Protein AF-A0A1B6EKY5-F1 (afdb_monomer_lite)

Sequence (282 aa):
AAIDAGYNLKIKYIEAADLEKQTNETNAVQYHEAWQQLCKSDGVIVPGGFGKRGMEGKLEACAWCRKMKKPLLGICLGLQAAVIEFSRNVLHLDQANSTEIDPVTPHPVVIDMPEHNQGDMGGTMRLGKRKTIFCNKDNFNSKLRQLYSNQDSIEERHRHRYEVNKEYTERLEEAGLKFIGVDESGERMEILELEDHPYYVATQYHPEYLSRPLKPSPPFLGLILASVGRLQTYLSRGCRYSPRESDYDSDYIDSDMESNTSQRLTSKLELFIDKKEAESTS

InterPro domains:
  IPR004468 CTP synthase [PTHR11550] (2-236)
  IPR017926 Glutamine amidotransferase [PF00117] (18-224)
  IPR029062 Class I glutamine amidotransferase-like [G3DSA:3.40.50.880] (1-242)
  IPR029062 Class I glutamine amidotransferase-like [SSF52317] (30-228)
  IPR033828 CTP synthase GATase domain [cd01746] (1-224)

Foldseek 3Di:
DQVLQLEDEDEDAQALLLCDPVCCVVPVPSVVVRVVQLVPALAEEEEDDAEDHSLVSLLVSLVCCVVVLRAYEYEAVNVQSNQQSCCCPPVVQPQAHDCRHPVPGPHHQKYFDFDDDPPDDDGHWQFFKFKKAFDDDPPDDDLLCLLVLVDRIDIFTAGGGIFGQPVCQVVCVVSFFDQGIAGPVNRGRAWTAGPPRLHDIYGNGDQVVPADPVRGRSNVVSSSCSSVVNSVVCSVVSNDDDPVSPPPDDDDDDPPPPPVSVVSHPDYHYYYYHDPCVVVVD

pLDDT: mean 87.05, std 19.08, range [28.38, 98.81]

Structure (mmCIF, N/CA/C/O backbone):
data_AF-A0A1B6EKY5-F1
#
_entry.id   AF-A0A1B6EKY5-F1
#
loop_
_atom_site.group_PDB
_atom_site.id
_atom_site.type_symbol
_atom_site.label_atom_id
_atom_site.label_alt_id
_atom_site.label_comp_id
_atom_site.label_asym_id
_atom_site.label_entity_id
_atom_site.label_seq_id
_atom_site.pdbx_PDB_ins_code
_atom_site.Cartn_x
_atom_site.Cartn_y
_atom_site.Cartn_z
_atom_site.occupancy
_atom_site.B_iso_or_equiv
_atom_site.auth_seq_id
_atom_site.auth_comp_id
_atom_site.auth_asym_id
_atom_site.auth_atom_id
_atom_site.pdbx_PDB_model_num
ATOM 1 N N . ALA A 1 1 ? -2.145 -2.008 18.820 1.00 87.62 1 ALA A N 1
ATOM 2 C CA . ALA A 1 1 ? -3.317 -1.913 17.927 1.00 87.62 1 ALA A CA 1
ATOM 3 C C . ALA A 1 1 ? -4.351 -2.967 18.298 1.00 87.62 1 ALA A C 1
ATOM 5 O O . ALA A 1 1 ? -5.421 -2.595 18.736 1.00 87.62 1 ALA A O 1
ATOM 6 N N . ALA A 1 2 ? -4.032 -4.265 18.219 1.00 90.38 2 ALA A N 1
ATOM 7 C CA . ALA A 1 2 ? -4.979 -5.321 18.602 1.00 90.38 2 ALA A CA 1
ATOM 8 C C . ALA A 1 2 ? -5.436 -5.255 20.071 1.00 90.38 2 ALA A C 1
ATOM 10 O O . ALA A 1 2 ? -6.633 -5.295 20.324 1.00 90.38 2 ALA A O 1
ATOM 11 N N . ILE A 1 3 ? -4.494 -5.070 21.008 1.00 89.25 3 ILE A N 1
ATOM 12 C CA . ILE A 1 3 ? -4.797 -4.886 22.442 1.00 89.25 3 ILE A CA 1
ATOM 13 C C . ILE A 1 3 ? -5.727 -3.687 22.646 1.00 89.25 3 ILE A C 1
ATOM 15 O O . ILE A 1 3 ? -6.769 -3.823 23.269 1.00 89.25 3 ILE A O 1
ATOM 19 N N . ASP A 1 4 ? -5.372 -2.545 22.055 1.00 87.88 4 ASP A N 1
ATOM 20 C CA . ASP A 1 4 ? -6.166 -1.311 22.102 1.00 87.88 4 ASP A CA 1
ATOM 21 C C . ASP A 1 4 ? -7.592 -1.511 21.553 1.00 87.88 4 ASP A C 1
ATOM 23 O O . ASP A 1 4 ? -8.556 -1.040 22.140 1.00 87.88 4 ASP A O 1
ATOM 27 N N . ALA A 1 5 ? -7.745 -2.301 20.487 1.00 88.75 5 ALA A N 1
ATOM 28 C CA . ALA A 1 5 ? -9.048 -2.646 19.920 1.00 88.75 5 ALA A CA 1
ATOM 29 C C . ALA A 1 5 ? -9.816 -3.733 20.707 1.00 88.75 5 ALA A C 1
ATOM 31 O O . ALA A 1 5 ? -10.981 -3.999 20.385 1.00 88.75 5 ALA A O 1
ATOM 32 N N . GLY A 1 6 ? -9.191 -4.361 21.710 1.00 89.19 6 GLY A N 1
ATOM 33 C CA . GLY A 1 6 ? -9.776 -5.418 22.538 1.00 89.19 6 GLY A CA 1
ATOM 34 C C . GLY A 1 6 ? -9.780 -6.815 21.903 1.00 89.19 6 GLY A C 1
ATOM 35 O O . GLY A 1 6 ? -10.672 -7.605 22.204 1.00 89.19 6 GLY A O 1
ATOM 36 N N . TYR A 1 7 ? -8.821 -7.130 21.023 1.00 89.69 7 TYR A N 1
ATOM 37 C CA . TYR A 1 7 ? -8.745 -8.422 20.321 1.00 89.69 7 TYR A CA 1
ATOM 38 C C . TYR A 1 7 ? -7.423 -9.154 20.544 1.00 89.69 7 TYR A C 1
ATOM 40 O O . TYR A 1 7 ? -6.351 -8.547 20.623 1.00 89.69 7 TYR A O 1
ATOM 48 N N . ASN A 1 8 ? -7.494 -10.488 20.544 1.00 90.38 8 ASN A N 1
ATOM 49 C CA . ASN A 1 8 ? -6.315 -11.341 20.470 1.00 90.38 8 ASN A CA 1
ATOM 50 C C . ASN A 1 8 ? -5.911 -11.544 19.003 1.00 90.38 8 ASN A C 1
ATOM 52 O O . ASN A 1 8 ? -6.671 -12.096 18.199 1.00 90.38 8 ASN A O 1
ATOM 56 N N . LEU A 1 9 ? -4.711 -11.081 18.661 1.00 92.00 9 LEU A N 1
ATOM 57 C CA . LEU A 1 9 ? -4.188 -11.141 17.306 1.00 92.00 9 LEU A CA 1
ATOM 58 C C . LEU A 1 9 ? -3.501 -12.479 17.042 1.00 92.00 9 LEU A C 1
ATOM 60 O O . LEU A 1 9 ? -2.531 -12.839 17.707 1.00 92.00 9 LEU A O 1
ATOM 64 N N . LYS A 1 10 ? -3.942 -13.173 15.997 1.00 94.00 10 LYS A N 1
ATOM 65 C CA . LYS A 1 10 ? -3.279 -14.356 15.465 1.00 94.00 10 LYS A CA 1
ATOM 66 C C . LYS A 1 10 ? -2.619 -14.001 14.140 1.00 94.00 10 LYS A C 1
ATOM 68 O O . LYS A 1 10 ? -3.289 -13.729 13.151 1.00 94.00 10 LYS A O 1
ATOM 73 N N . ILE A 1 11 ? -1.293 -14.010 14.123 1.00 93.50 11 ILE A N 1
ATOM 74 C CA . ILE A 1 11 ? -0.525 -13.697 12.917 1.00 93.50 11 ILE A CA 1
ATOM 75 C C . ILE A 1 11 ? -0.295 -14.979 12.117 1.00 93.50 11 ILE A C 1
ATOM 77 O O . ILE A 1 11 ? 0.088 -16.016 12.668 1.00 93.50 11 ILE A O 1
ATOM 81 N N . LYS A 1 12 ? -0.539 -14.901 10.810 1.00 93.56 12 LYS A N 1
ATOM 82 C CA . LYS A 1 12 ? -0.195 -15.923 9.825 1.00 93.56 12 LYS A CA 1
ATOM 83 C C . LYS A 1 12 ? 0.851 -15.373 8.871 1.00 93.56 12 LYS A C 1
ATOM 85 O O . LYS A 1 12 ? 0.682 -14.290 8.322 1.00 93.56 12 LYS A O 1
ATOM 90 N N . TYR A 1 13 ? 1.915 -16.141 8.678 1.00 93.88 13 TYR A N 1
ATOM 91 C CA . TYR A 1 13 ? 2.971 -15.802 7.740 1.00 93.88 13 TYR A CA 1
ATOM 92 C C . TYR A 1 13 ? 2.831 -16.654 6.485 1.00 93.88 13 TYR A C 1
ATOM 94 O O . TYR A 1 13 ? 2.792 -17.879 6.583 1.00 93.88 13 TYR A O 1
ATOM 102 N N . ILE A 1 14 ? 2.766 -16.003 5.327 1.00 93.19 14 ILE A N 1
ATOM 103 C CA . ILE A 1 14 ? 2.732 -16.645 4.005 1.00 93.19 14 ILE A CA 1
ATOM 104 C C . ILE A 1 14 ? 3.911 -16.080 3.226 1.00 93.19 14 ILE A C 1
ATOM 106 O O . ILE A 1 14 ? 4.145 -14.874 3.259 1.00 93.19 14 ILE A O 1
ATOM 110 N N . GLU A 1 15 ? 4.684 -16.935 2.572 1.00 94.19 15 GLU A N 1
ATOM 111 C CA . GLU A 1 15 ? 5.758 -16.469 1.700 1.00 94.19 15 GLU A CA 1
ATOM 112 C C . GLU A 1 15 ? 5.132 -15.994 0.392 1.00 94.19 15 GLU A C 1
ATOM 114 O O . GLU A 1 15 ? 4.395 -16.742 -0.242 1.00 94.19 15 GLU A O 1
ATOM 119 N N . ALA A 1 16 ? 5.404 -14.757 -0.032 1.00 94.75 16 ALA A N 1
ATOM 120 C CA . ALA A 1 16 ? 4.774 -14.225 -1.243 1.00 94.75 16 ALA A CA 1
ATOM 121 C C . ALA A 1 16 ? 5.026 -15.093 -2.493 1.00 94.75 16 ALA A C 1
ATOM 123 O O . ALA A 1 16 ? 4.137 -15.235 -3.325 1.00 94.75 16 ALA A O 1
ATOM 124 N N . ALA A 1 17 ? 6.192 -15.741 -2.593 1.00 94.88 17 ALA A N 1
ATOM 125 C CA . ALA A 1 17 ? 6.489 -16.685 -3.673 1.00 94.88 17 ALA A CA 1
ATOM 126 C C . ALA A 1 17 ? 5.501 -17.869 -3.724 1.00 94.88 17 ALA A C 1
ATOM 128 O O . ALA A 1 17 ? 5.209 -18.382 -4.802 1.00 94.88 17 ALA A O 1
ATOM 129 N N . ASP A 1 18 ? 4.915 -18.264 -2.592 1.00 96.81 18 ASP A N 1
ATOM 130 C CA . ASP A 1 18 ? 3.934 -19.350 -2.541 1.00 96.81 18 ASP A CA 1
ATOM 131 C C . ASP A 1 18 ? 2.591 -18.952 -3.168 1.00 96.81 18 ASP A C 1
ATOM 133 O O . ASP A 1 18 ? 1.787 -19.813 -3.503 1.00 96.81 18 ASP A O 1
ATOM 137 N N . LEU A 1 19 ? 2.350 -17.656 -3.385 1.00 97.19 19 LEU A N 1
ATOM 138 C CA . LEU A 1 19 ? 1.163 -17.149 -4.076 1.00 97.19 19 LEU A CA 1
ATOM 139 C C . LEU A 1 19 ? 1.350 -17.069 -5.600 1.00 97.19 19 LEU A C 1
ATOM 141 O O . LEU A 1 19 ? 0.389 -16.787 -6.318 1.00 97.19 19 LEU A O 1
ATOM 145 N N . GLU A 1 20 ? 2.558 -17.319 -6.112 1.00 96.94 20 GLU A N 1
ATOM 146 C CA . GLU A 1 20 ? 2.886 -17.199 -7.534 1.00 96.94 20 GLU A CA 1
ATOM 147 C C . GLU A 1 20 ? 2.430 -18.419 -8.347 1.00 96.94 20 GLU A C 1
ATOM 149 O O . GLU A 1 20 ? 2.442 -19.560 -7.880 1.00 96.94 20 GLU A O 1
ATOM 154 N N . LYS A 1 21 ? 2.085 -18.196 -9.623 1.00 95.44 21 LYS A N 1
ATOM 155 C CA . LYS A 1 21 ? 1.665 -19.265 -10.551 1.00 95.44 21 LYS A CA 1
ATOM 156 C C . LYS A 1 21 ? 2.726 -20.360 -10.708 1.00 95.44 21 LYS A C 1
ATOM 158 O O . LYS A 1 21 ? 2.376 -21.531 -10.795 1.00 95.44 21 LYS A O 1
ATOM 163 N N . GLN A 1 22 ? 4.008 -19.993 -10.667 1.00 95.94 22 GLN A N 1
ATOM 164 C CA . GLN A 1 22 ? 5.119 -20.946 -10.722 1.00 95.94 22 GLN A CA 1
ATOM 165 C C . GLN A 1 22 ? 5.076 -21.957 -9.562 1.00 95.94 22 GLN A C 1
ATOM 167 O O . GLN A 1 22 ? 5.385 -23.136 -9.751 1.00 95.94 22 GLN A O 1
ATOM 172 N N . THR A 1 23 ? 4.663 -21.533 -8.365 1.00 96.75 23 THR A N 1
ATOM 173 C CA . THR A 1 23 ? 4.518 -22.438 -7.218 1.00 96.75 23 THR A CA 1
ATOM 174 C C . THR A 1 23 ? 3.328 -23.369 -7.395 1.00 96.75 23 THR A C 1
ATOM 176 O O . THR A 1 23 ? 3.418 -24.526 -7.013 1.00 96.75 23 THR A O 1
ATOM 179 N N . ASN A 1 24 ? 2.252 -22.945 -8.060 1.00 97.25 24 ASN A N 1
ATOM 180 C CA . ASN A 1 24 ? 1.163 -23.861 -8.411 1.00 97.25 24 ASN A CA 1
ATOM 181 C C . ASN A 1 24 ? 1.651 -25.000 -9.327 1.00 97.25 24 ASN A C 1
ATOM 183 O O . ASN A 1 24 ? 1.291 -26.159 -9.142 1.00 97.25 24 ASN A O 1
ATOM 187 N N . GLU A 1 25 ? 2.512 -24.676 -10.294 1.00 97.00 25 GLU A N 1
ATOM 188 C CA . GLU A 1 25 ? 3.070 -25.655 -11.234 1.00 97.00 25 GLU A CA 1
ATOM 189 C C . GLU A 1 25 ? 4.094 -26.597 -10.581 1.00 97.00 25 GLU A C 1
ATOM 191 O O . GLU A 1 25 ? 4.147 -27.779 -10.916 1.00 97.00 25 GLU A O 1
ATOM 196 N N . THR A 1 26 ? 4.912 -26.089 -9.654 1.00 97.19 26 THR A N 1
ATOM 197 C CA . THR A 1 26 ? 6.024 -26.851 -9.056 1.00 97.19 26 THR A CA 1
ATOM 198 C C . THR A 1 26 ? 5.668 -27.514 -7.723 1.00 97.19 26 THR A C 1
ATOM 200 O O . THR A 1 26 ? 6.191 -28.585 -7.415 1.00 97.19 26 THR A O 1
ATOM 203 N N . ASN A 1 27 ? 4.773 -26.911 -6.937 1.00 97.19 27 ASN A N 1
ATOM 204 C CA . ASN A 1 27 ? 4.325 -27.378 -5.627 1.00 97.19 27 ASN A CA 1
ATOM 205 C C . ASN A 1 27 ? 2.891 -26.897 -5.304 1.00 97.19 27 ASN A C 1
ATOM 207 O O . ASN A 1 27 ? 2.666 -26.040 -4.444 1.00 97.19 27 ASN A O 1
ATOM 211 N N . ALA A 1 28 ? 1.899 -27.489 -5.977 1.00 97.50 28 ALA A N 1
ATOM 212 C CA . ALA A 1 28 ? 0.487 -27.120 -5.840 1.00 97.50 28 ALA A CA 1
ATOM 213 C C . ALA A 1 28 ? -0.042 -27.172 -4.392 1.00 97.50 28 ALA A C 1
ATOM 215 O O . ALA A 1 28 ? -0.908 -26.380 -4.026 1.00 97.50 28 ALA A O 1
ATOM 216 N N . VAL A 1 29 ? 0.476 -28.078 -3.550 1.00 98.06 29 VAL A N 1
ATOM 217 C CA . VAL A 1 29 ? 0.064 -28.177 -2.137 1.00 98.06 29 VAL A CA 1
ATOM 218 C C . VAL A 1 29 ? 0.407 -26.886 -1.399 1.00 98.06 29 VAL A C 1
ATOM 220 O O . VAL A 1 29 ? -0.474 -26.269 -0.805 1.00 98.06 29 VAL A O 1
ATOM 223 N N . GLN A 1 30 ? 1.661 -26.440 -1.504 1.00 97.44 30 GLN A N 1
ATOM 224 C CA . GLN A 1 30 ? 2.126 -25.207 -0.869 1.00 97.44 30 GLN A CA 1
ATOM 225 C C . GLN A 1 30 ? 1.378 -23.981 -1.404 1.00 97.44 30 GLN A C 1
ATOM 227 O O . GLN A 1 30 ? 0.932 -23.142 -0.621 1.00 97.44 30 GLN A O 1
ATOM 232 N N . TYR A 1 31 ? 1.158 -23.923 -2.721 1.00 98.25 31 TYR A N 1
ATOM 233 C CA . TYR A 1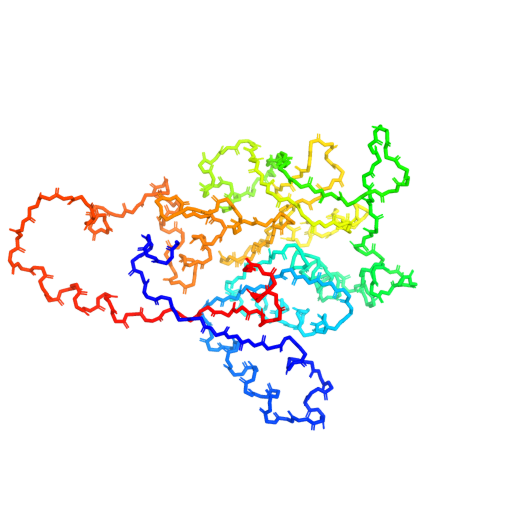 31 ? 0.382 -22.855 -3.350 1.00 98.25 31 TYR A CA 1
ATOM 234 C C . TYR A 1 31 ? -1.043 -22.760 -2.789 1.00 98.25 31 TYR A C 1
ATOM 236 O O . TYR A 1 31 ? -1.495 -21.697 -2.358 1.00 98.25 31 TYR A O 1
ATOM 244 N N . HIS A 1 32 ? -1.768 -23.879 -2.748 1.00 98.06 32 HIS A N 1
ATOM 245 C CA . HIS A 1 32 ? -3.144 -23.884 -2.260 1.00 98.06 32 HIS A CA 1
ATOM 246 C C . HIS A 1 32 ? -3.243 -23.641 -0.750 1.00 98.06 32 HIS A C 1
ATOM 248 O O . HIS A 1 32 ? -4.190 -22.984 -0.315 1.00 98.06 32 HIS A O 1
ATOM 254 N N . GLU A 1 33 ? -2.281 -24.104 0.051 1.00 97.94 33 GLU A N 1
ATOM 255 C CA . GLU A 1 33 ? -2.217 -23.789 1.483 1.00 97.94 33 GLU A CA 1
ATOM 256 C C . GLU A 1 33 ? -1.997 -22.292 1.729 1.00 97.94 33 GLU A C 1
ATOM 258 O O . GLU A 1 33 ? -2.689 -21.701 2.564 1.00 97.94 33 GLU A O 1
ATOM 263 N N . ALA A 1 34 ? -1.089 -21.664 0.977 1.00 97.31 34 ALA A N 1
ATOM 264 C CA . ALA A 1 34 ? -0.841 -20.226 1.026 1.00 97.31 34 ALA A CA 1
ATOM 265 C C . ALA A 1 34 ? -2.114 -19.430 0.694 1.00 97.31 34 ALA A C 1
ATOM 267 O O . ALA A 1 34 ? -2.574 -18.614 1.498 1.00 97.31 34 ALA A O 1
ATOM 268 N N . TRP A 1 35 ? -2.762 -19.734 -0.432 1.00 98.19 35 TRP A N 1
ATOM 269 C CA . TRP A 1 35 ? -4.019 -19.084 -0.817 1.00 98.19 35 TRP A CA 1
ATOM 270 C C . TRP A 1 35 ? -5.154 -19.338 0.177 1.00 98.19 35 TRP A C 1
ATOM 272 O O . TRP A 1 35 ? -5.927 -18.428 0.477 1.00 98.19 35 TRP A O 1
ATOM 282 N N . GLN A 1 36 ? -5.253 -20.543 0.743 1.00 97.88 36 GLN A N 1
ATOM 283 C CA . GLN A 1 36 ? -6.264 -20.843 1.753 1.00 97.88 36 GLN A CA 1
ATOM 284 C C . GLN A 1 36 ? -6.085 -19.973 3.004 1.00 97.88 36 GLN A C 1
ATOM 286 O O . GLN A 1 36 ? -7.078 -19.497 3.560 1.00 97.88 36 GLN A O 1
ATOM 291 N N . GLN A 1 37 ? -4.844 -19.764 3.449 1.00 96.62 37 GLN A N 1
ATOM 292 C CA . GLN A 1 37 ? -4.547 -18.906 4.595 1.00 96.62 37 GLN A CA 1
ATOM 293 C C . GLN A 1 37 ? -4.875 -17.439 4.302 1.00 96.62 37 GLN A C 1
ATOM 295 O O . GLN A 1 37 ? -5.527 -16.799 5.125 1.00 96.62 37 GLN A O 1
ATOM 300 N N . LEU A 1 38 ? -4.506 -16.934 3.121 1.00 96.75 38 LEU A N 1
ATOM 301 C CA . LEU A 1 38 ? -4.812 -15.562 2.705 1.00 96.75 38 LEU A CA 1
ATOM 302 C C . LEU A 1 38 ? -6.326 -15.321 2.617 1.00 96.75 38 LEU A C 1
ATOM 304 O O . LEU A 1 38 ? -6.830 -14.310 3.094 1.00 96.75 38 LEU A O 1
ATOM 308 N N . CYS A 1 39 ? -7.081 -16.263 2.051 1.00 96.56 39 CYS A N 1
ATOM 309 C CA . CYS A 1 39 ? -8.535 -16.143 1.938 1.00 96.56 39 CYS A CA 1
ATOM 310 C C . CYS A 1 39 ? -9.245 -16.164 3.299 1.00 96.56 39 CYS A C 1
ATOM 312 O O . CYS A 1 39 ? -10.266 -15.490 3.469 1.00 96.56 39 CYS A O 1
ATOM 314 N N . LYS A 1 40 ? -8.725 -16.945 4.255 1.00 96.25 40 LYS A N 1
ATOM 315 C CA . LYS A 1 40 ? -9.282 -17.067 5.608 1.00 96.25 40 LYS A CA 1
ATOM 316 C C . LYS A 1 40 ? -8.943 -15.889 6.519 1.00 96.25 40 LYS A C 1
ATOM 318 O O . LYS A 1 40 ? -9.674 -15.695 7.483 1.00 96.25 40 LYS A O 1
ATOM 323 N N . SER A 1 41 ? -7.877 -15.136 6.244 1.00 96.56 41 SER A N 1
ATOM 324 C CA . SER A 1 41 ? -7.491 -14.004 7.088 1.00 96.56 41 SER A CA 1
ATOM 325 C C . SER A 1 41 ? -8.539 -12.892 7.039 1.00 96.56 41 SER A C 1
ATOM 327 O O . SER A 1 41 ? -9.248 -12.718 6.047 1.00 96.56 41 SER A O 1
ATOM 329 N N . ASP A 1 42 ? -8.648 -12.119 8.111 1.00 97.62 42 ASP A N 1
ATOM 330 C CA . ASP A 1 42 ? -9.588 -11.001 8.225 1.00 97.62 42 ASP A CA 1
ATOM 331 C C . ASP A 1 42 ? -8.987 -9.698 7.679 1.00 97.62 42 ASP A C 1
ATOM 333 O O . ASP A 1 42 ? -9.715 -8.808 7.240 1.00 97.62 42 ASP A O 1
ATOM 337 N N . GLY A 1 43 ? -7.654 -9.621 7.642 1.00 97.44 43 GLY A N 1
ATOM 338 C CA . GLY A 1 43 ? -6.888 -8.530 7.052 1.00 97.44 43 GLY A CA 1
ATOM 339 C C . GLY A 1 43 ? -5.515 -8.985 6.555 1.00 97.44 43 GLY A C 1
ATOM 340 O O . GLY A 1 43 ? -5.013 -10.056 6.916 1.00 97.44 43 GLY A O 1
ATOM 341 N N . VAL A 1 44 ? -4.914 -8.168 5.697 1.00 98.44 44 VAL A N 1
ATOM 342 C CA . VAL A 1 44 ? -3.675 -8.460 4.966 1.00 98.44 44 VAL A CA 1
ATOM 343 C C . VAL A 1 44 ? -2.691 -7.309 5.144 1.00 98.44 44 VAL A C 1
ATOM 345 O O . VAL A 1 44 ? -3.042 -6.145 4.964 1.00 98.44 44 VAL A O 1
ATOM 348 N N . ILE A 1 45 ? -1.444 -7.629 5.476 1.00 98.44 45 ILE A N 1
ATOM 349 C CA . ILE A 1 45 ? -0.325 -6.690 5.450 1.00 98.44 45 ILE A CA 1
ATOM 350 C C . ILE A 1 45 ? 0.630 -7.142 4.355 1.00 98.44 45 ILE A C 1
ATOM 352 O O . ILE A 1 45 ? 1.129 -8.268 4.380 1.00 98.44 45 ILE A O 1
ATOM 356 N N . VAL A 1 46 ? 0.912 -6.241 3.418 1.00 97.69 46 VAL A N 1
ATOM 357 C CA . VAL A 1 46 ? 1.994 -6.410 2.446 1.00 97.69 46 VAL A CA 1
ATOM 358 C C . VAL A 1 46 ? 3.149 -5.524 2.916 1.00 97.69 46 VAL A C 1
ATOM 360 O O . VAL A 1 46 ? 3.076 -4.307 2.737 1.00 97.69 46 VAL A O 1
ATOM 363 N N . PRO A 1 47 ? 4.172 -6.088 3.583 1.00 93.31 47 PRO A N 1
ATOM 364 C CA . PRO A 1 47 ? 5.276 -5.316 4.134 1.00 93.31 47 PRO A CA 1
ATOM 365 C C . PRO A 1 47 ? 6.240 -4.849 3.033 1.00 93.31 47 PRO A C 1
ATOM 367 O O . PRO A 1 47 ? 6.016 -5.071 1.835 1.00 93.31 47 PRO A O 1
ATOM 370 N N . GLY A 1 48 ? 7.341 -4.236 3.469 1.00 81.19 48 GLY A N 1
ATOM 371 C CA . GLY A 1 48 ? 8.472 -3.903 2.616 1.00 81.19 48 GLY A CA 1
ATOM 372 C C . GLY A 1 48 ? 9.058 -5.107 1.866 1.00 81.19 48 GLY A C 1
ATOM 373 O O . GLY A 1 48 ? 8.601 -6.256 1.942 1.00 81.19 48 GLY A O 1
ATOM 374 N N . GLY A 1 49 ? 10.070 -4.824 1.063 1.00 82.19 49 GLY A N 1
ATOM 375 C CA . GLY A 1 49 ? 10.781 -5.813 0.272 1.00 82.19 49 GLY A CA 1
ATOM 376 C C . GLY A 1 49 ? 11.872 -5.155 -0.548 1.00 82.19 49 GLY A C 1
ATOM 377 O O . GLY A 1 49 ? 11.823 -3.952 -0.799 1.00 82.19 49 GLY A O 1
ATOM 378 N N . PHE A 1 50 ? 12.810 -5.970 -1.016 1.00 78.00 50 PHE A N 1
ATOM 379 C CA . PHE A 1 50 ? 13.810 -5.563 -1.995 1.00 78.00 50 PHE A CA 1
ATOM 380 C C . PHE A 1 50 ? 13.937 -6.617 -3.092 1.00 78.00 50 PHE A C 1
ATOM 382 O O . PHE A 1 50 ? 13.957 -7.827 -2.823 1.00 78.00 50 PHE A O 1
ATOM 389 N N . GLY A 1 51 ? 14.089 -6.150 -4.329 1.00 81.62 51 GLY A N 1
ATOM 390 C CA . GLY A 1 51 ? 14.281 -6.990 -5.500 1.00 81.62 51 GLY A CA 1
ATOM 391 C C . GLY A 1 51 ? 13.029 -7.742 -5.961 1.00 81.62 51 GLY A C 1
ATOM 392 O O . GLY A 1 51 ? 11.916 -7.550 -5.487 1.00 81.62 51 GLY A O 1
ATOM 393 N N . LYS A 1 52 ? 13.231 -8.631 -6.941 1.00 87.25 52 LYS A N 1
ATOM 394 C CA . LYS A 1 52 ? 12.137 -9.219 -7.739 1.00 87.25 52 LYS A CA 1
ATOM 395 C C . LYS A 1 52 ? 11.399 -10.386 -7.073 1.00 87.25 52 LYS A C 1
ATOM 397 O O . LYS A 1 52 ? 10.319 -10.764 -7.512 1.00 87.25 52 LYS A O 1
ATOM 402 N N . ARG A 1 53 ? 12.005 -11.021 -6.066 1.00 88.62 53 ARG A N 1
ATOM 403 C CA . ARG A 1 53 ? 11.515 -12.293 -5.512 1.00 88.62 53 ARG A CA 1
ATOM 404 C C . ARG A 1 53 ? 10.217 -12.080 -4.734 1.00 88.62 53 ARG A C 1
ATOM 406 O O . ARG A 1 53 ? 10.212 -11.292 -3.793 1.00 88.62 53 ARG A O 1
ATOM 413 N N . GLY A 1 54 ? 9.168 -12.835 -5.057 1.00 90.62 54 GLY A N 1
ATOM 414 C CA . GLY A 1 54 ? 7.878 -12.722 -4.376 1.00 90.62 54 GLY A CA 1
ATOM 415 C C . GLY A 1 54 ? 7.047 -11.524 -4.837 1.00 90.62 54 GLY A C 1
ATOM 416 O O . GLY A 1 54 ? 5.972 -11.301 -4.285 1.00 90.62 54 GLY A O 1
ATOM 417 N N . MET A 1 55 ? 7.524 -10.723 -5.801 1.00 94.50 55 MET A N 1
ATOM 418 C CA . MET A 1 55 ? 6.799 -9.527 -6.229 1.00 94.50 55 MET A CA 1
ATOM 419 C C . MET A 1 55 ? 5.442 -9.890 -6.827 1.00 94.50 55 MET A C 1
ATOM 421 O O . MET A 1 55 ? 4.432 -9.327 -6.420 1.00 94.50 55 MET A O 1
ATOM 425 N N . GLU A 1 56 ? 5.403 -10.833 -7.769 1.00 96.06 56 GLU A N 1
ATOM 426 C CA . GLU A 1 56 ? 4.157 -11.200 -8.448 1.00 96.06 56 GLU A CA 1
ATOM 427 C C . GLU A 1 56 ? 3.142 -11.781 -7.452 1.00 96.06 56 GLU A C 1
ATOM 429 O O . GLU A 1 56 ? 1.962 -11.453 -7.515 1.00 96.06 56 GLU A O 1
ATOM 434 N N . GLY A 1 57 ? 3.597 -12.524 -6.439 1.00 97.00 57 GLY A N 1
ATOM 435 C CA . GLY A 1 57 ? 2.729 -12.973 -5.351 1.00 97.00 57 GLY A CA 1
ATOM 436 C C . GLY A 1 57 ? 2.147 -11.832 -4.508 1.00 97.00 57 GLY A C 1
ATOM 437 O O . GLY A 1 57 ? 0.968 -11.866 -4.154 1.00 97.00 57 GLY A O 1
ATOM 438 N N . LYS A 1 58 ? 2.934 -10.780 -4.228 1.00 97.44 58 LYS A N 1
ATOM 439 C CA . LYS A 1 58 ? 2.437 -9.557 -3.564 1.00 97.44 58 LYS A CA 1
ATOM 440 C C . LYS A 1 58 ? 1.411 -8.822 -4.429 1.00 97.44 58 LYS A C 1
ATOM 442 O O . LYS A 1 58 ? 0.402 -8.365 -3.894 1.00 97.44 58 LYS A O 1
ATOM 447 N N . LEU A 1 59 ? 1.636 -8.736 -5.744 1.00 98.00 59 LEU A N 1
ATOM 448 C CA . LEU A 1 59 ? 0.676 -8.148 -6.685 1.00 98.00 59 LEU A CA 1
ATOM 449 C C . LEU A 1 59 ? -0.651 -8.917 -6.670 1.00 98.00 59 LEU A C 1
ATOM 451 O O . LEU A 1 59 ? -1.709 -8.303 -6.555 1.00 98.00 59 LEU A O 1
ATOM 455 N N . GLU A 1 60 ? -0.612 -10.249 -6.707 1.00 98.19 60 GLU A N 1
ATOM 456 C CA . GLU A 1 60 ? -1.818 -11.084 -6.635 1.00 98.19 60 GLU A CA 1
ATOM 457 C C . GLU A 1 60 ? -2.553 -10.928 -5.290 1.00 98.19 60 GLU A C 1
ATOM 459 O O . GLU A 1 60 ? -3.783 -10.835 -5.261 1.00 98.19 60 GLU A O 1
ATOM 464 N N . ALA A 1 61 ? -1.826 -10.807 -4.173 1.00 98.31 61 ALA A N 1
ATOM 465 C CA . ALA A 1 61 ? -2.419 -10.525 -2.864 1.00 98.31 61 ALA A CA 1
ATOM 466 C C . ALA A 1 61 ? -3.131 -9.158 -2.828 1.00 98.31 61 ALA A C 1
ATOM 468 O O . ALA A 1 61 ? -4.273 -9.070 -2.364 1.00 98.31 61 ALA A O 1
ATOM 469 N N . CYS A 1 62 ? -2.494 -8.104 -3.353 1.00 98.56 62 CYS A N 1
ATOM 470 C CA . CYS A 1 62 ? -3.100 -6.779 -3.513 1.00 98.56 62 CYS A CA 1
ATOM 471 C C . CYS A 1 62 ? -4.376 -6.847 -4.368 1.00 98.56 62 CYS A C 1
ATOM 473 O O . CYS A 1 62 ? -5.430 -6.356 -3.950 1.00 98.56 62 CYS A O 1
ATOM 475 N N . ALA A 1 63 ? -4.308 -7.530 -5.516 1.00 98.56 63 ALA A N 1
ATOM 476 C CA . ALA A 1 63 ? -5.428 -7.697 -6.438 1.00 98.56 63 ALA A CA 1
ATOM 477 C C . ALA A 1 63 ? -6.611 -8.400 -5.775 1.00 98.56 63 ALA A C 1
ATOM 479 O O . ALA A 1 63 ? -7.759 -7.961 -5.895 1.00 98.56 63 ALA A O 1
ATOM 480 N N . TRP A 1 64 ? -6.332 -9.495 -5.067 1.00 98.62 64 TRP A N 1
ATOM 481 C CA . TRP A 1 64 ? -7.342 -10.256 -4.349 1.00 98.62 64 TRP A CA 1
ATOM 482 C C . TRP A 1 64 ? -8.015 -9.409 -3.275 1.00 98.62 64 TRP A C 1
ATOM 484 O O . TRP A 1 64 ? -9.245 -9.363 -3.211 1.00 98.62 64 TRP A O 1
ATOM 494 N N . CYS A 1 65 ? -7.230 -8.682 -2.474 1.00 98.69 65 CYS A N 1
ATOM 495 C CA . CYS A 1 65 ? -7.777 -7.846 -1.412 1.00 98.69 65 CYS A CA 1
ATOM 496 C C . CYS A 1 65 ? -8.692 -6.758 -1.963 1.00 98.69 65 CYS A C 1
ATOM 498 O O . CYS A 1 65 ? -9.818 -6.615 -1.488 1.00 98.69 65 CYS A O 1
ATOM 500 N N . ARG A 1 66 ? -8.255 -6.080 -3.029 1.00 98.62 66 ARG A N 1
ATOM 501 C CA . ARG A 1 66 ? -9.047 -5.073 -3.734 1.00 98.62 66 ARG A CA 1
ATOM 502 C C . ARG A 1 66 ? -10.374 -5.636 -4.243 1.00 98.62 66 ARG A C 1
ATOM 504 O O . ARG A 1 66 ? -11.427 -5.053 -3.990 1.00 98.62 66 ARG A O 1
ATOM 511 N N . LYS A 1 67 ? -10.334 -6.769 -4.952 1.00 98.44 67 LYS A N 1
ATOM 512 C CA . LYS A 1 67 ? -11.519 -7.397 -5.567 1.00 98.44 67 LYS A CA 1
ATOM 513 C C . LYS A 1 67 ? -12.503 -7.927 -4.521 1.00 98.44 67 LYS A C 1
ATOM 515 O O . LYS A 1 67 ? -13.709 -7.782 -4.691 1.00 98.44 67 LYS A O 1
ATOM 520 N N . MET A 1 68 ? -11.995 -8.501 -3.433 1.00 98.31 68 MET A N 1
ATOM 521 C CA . MET A 1 68 ? -12.807 -9.136 -2.388 1.00 98.31 68 MET A CA 1
ATOM 522 C C . MET A 1 68 ? -13.143 -8.208 -1.217 1.00 98.31 68 MET A C 1
ATOM 524 O O . MET A 1 68 ? -13.722 -8.658 -0.229 1.00 98.31 68 MET A O 1
ATOM 528 N N . LYS A 1 69 ? -12.779 -6.922 -1.308 1.00 98.25 69 LYS A N 1
ATOM 529 C CA . LYS A 1 69 ? -12.935 -5.927 -0.239 1.00 98.25 69 LYS A CA 1
ATOM 530 C C . LYS A 1 69 ? -12.298 -6.358 1.093 1.00 98.25 69 LYS A C 1
ATOM 532 O O . LYS A 1 69 ? -12.815 -6.041 2.165 1.00 98.25 69 LYS A O 1
ATOM 537 N N . LYS A 1 70 ? -11.183 -7.096 1.038 1.00 98.38 70 LYS A N 1
ATOM 538 C CA . LYS A 1 70 ? -10.434 -7.542 2.223 1.00 98.38 70 LYS A CA 1
ATOM 539 C C . LYS A 1 70 ? -9.547 -6.394 2.719 1.00 98.38 70 LYS A C 1
ATOM 541 O O . LYS A 1 70 ? -8.764 -5.882 1.921 1.00 98.38 70 LYS A O 1
ATOM 546 N N . PRO A 1 71 ? -9.629 -5.989 3.999 1.00 98.69 71 PRO A N 1
ATOM 547 C CA . PRO A 1 71 ? -8.761 -4.963 4.561 1.00 98.69 71 PRO A CA 1
ATOM 548 C C . PRO A 1 71 ? -7.275 -5.211 4.282 1.00 98.69 71 PRO A C 1
ATOM 550 O O . PRO A 1 71 ? -6.759 -6.285 4.588 1.00 98.69 71 PRO A O 1
ATOM 553 N N . LEU A 1 72 ? -6.596 -4.211 3.721 1.00 98.69 72 LEU A N 1
ATOM 554 C CA . LEU A 1 72 ? -5.190 -4.267 3.341 1.00 98.69 72 LEU A CA 1
ATOM 555 C C . LEU A 1 72 ? -4.425 -3.051 3.874 1.00 98.69 72 LEU A C 1
ATOM 557 O O . LEU A 1 72 ? -4.905 -1.918 3.781 1.00 98.69 72 LEU A O 1
ATOM 561 N N . LEU A 1 73 ? -3.224 -3.311 4.396 1.00 98.75 73 LEU A N 1
ATOM 562 C CA . LEU A 1 73 ? -2.193 -2.314 4.674 1.00 98.75 73 LEU A CA 1
ATOM 563 C C . LEU A 1 73 ? -0.923 -2.635 3.873 1.00 98.75 73 LEU A C 1
ATOM 565 O O . LEU A 1 73 ? -0.245 -3.624 4.153 1.00 98.75 73 LEU A O 1
ATOM 569 N N . GLY A 1 74 ? -0.593 -1.803 2.889 1.00 98.44 74 GLY A N 1
ATOM 570 C CA . GLY A 1 74 ? 0.689 -1.855 2.185 1.00 98.44 74 GLY A CA 1
ATOM 571 C C . GLY A 1 74 ? 1.731 -0.974 2.874 1.00 98.44 74 GLY A C 1
ATOM 572 O O . GLY A 1 74 ? 1.431 0.166 3.216 1.00 98.4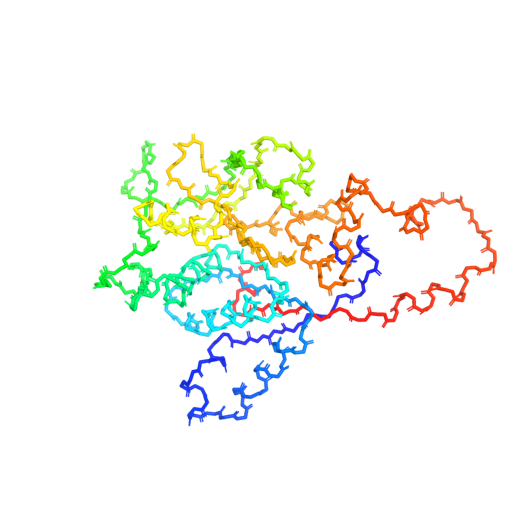4 74 GLY A O 1
ATOM 573 N N . ILE A 1 75 ? 2.948 -1.475 3.071 1.00 98.00 75 ILE A N 1
ATOM 574 C CA . ILE A 1 75 ? 4.047 -0.734 3.710 1.00 98.00 75 ILE A CA 1
ATOM 575 C C . ILE A 1 75 ? 5.238 -0.712 2.760 1.00 98.00 75 ILE A C 1
ATOM 577 O O . ILE A 1 75 ? 5.696 -1.772 2.334 1.00 98.00 75 ILE A O 1
ATOM 581 N N . CYS A 1 76 ? 5.761 0.476 2.455 1.00 95.75 76 CYS A N 1
ATOM 582 C CA . CYS A 1 76 ? 6.916 0.668 1.581 1.00 95.75 76 CYS A CA 1
ATOM 583 C C . CYS A 1 76 ? 6.697 -0.032 0.222 1.00 95.75 76 CYS A C 1
ATOM 585 O O . CYS A 1 76 ? 5.837 0.394 -0.550 1.00 95.75 76 CYS A O 1
ATOM 587 N N . LEU A 1 77 ? 7.362 -1.161 -0.054 1.00 95.50 77 LEU A N 1
ATOM 588 C CA . LEU A 1 77 ? 7.106 -1.966 -1.258 1.00 95.50 77 LEU A CA 1
ATOM 589 C C . LEU A 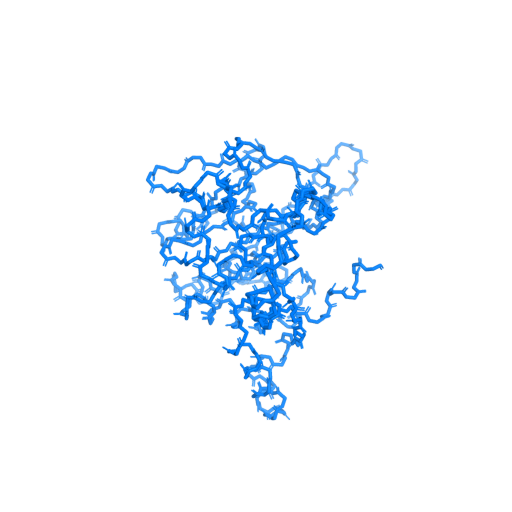1 77 ? 5.623 -2.354 -1.416 1.00 95.50 77 LEU A C 1
ATOM 591 O O . LEU A 1 77 ? 5.140 -2.450 -2.540 1.00 95.50 77 LEU A O 1
ATOM 595 N N . GLY A 1 78 ? 4.869 -2.538 -0.329 1.00 97.44 78 GLY A N 1
ATOM 596 C CA . GLY A 1 78 ? 3.431 -2.811 -0.404 1.00 97.44 78 GLY A CA 1
ATOM 597 C C . GLY A 1 78 ? 2.618 -1.692 -1.068 1.00 97.44 78 GLY A C 1
ATOM 598 O O . GLY A 1 78 ? 1.643 -1.983 -1.761 1.00 97.44 78 GLY A O 1
ATOM 599 N N . LEU A 1 79 ? 3.032 -0.426 -0.926 1.00 98.44 79 LEU A N 1
ATOM 600 C CA . LEU A 1 79 ? 2.444 0.693 -1.673 1.00 98.44 79 LEU A CA 1
ATOM 601 C C . LEU A 1 79 ? 2.755 0.567 -3.163 1.00 98.44 79 LEU A C 1
ATOM 603 O O . LEU A 1 79 ? 1.857 0.670 -3.998 1.00 98.44 79 LEU A O 1
ATOM 607 N N . GLN A 1 80 ? 4.013 0.289 -3.496 1.00 98.38 80 GLN A N 1
ATOM 608 C CA . GLN A 1 80 ? 4.453 0.121 -4.881 1.00 98.38 80 GLN A CA 1
ATOM 609 C C . GLN A 1 80 ? 3.729 -1.055 -5.557 1.00 98.38 80 GLN A C 1
ATOM 611 O O . GLN A 1 80 ? 3.251 -0.925 -6.682 1.00 98.38 80 GLN A O 1
ATOM 616 N N . ALA A 1 81 ? 3.567 -2.176 -4.849 1.00 98.31 81 ALA A N 1
ATOM 617 C CA . ALA A 1 81 ? 2.815 -3.338 -5.309 1.00 98.31 81 ALA A CA 1
ATOM 618 C C . ALA A 1 81 ? 1.345 -2.997 -5.587 1.00 98.31 81 ALA A C 1
ATOM 620 O O . ALA A 1 81 ? 0.817 -3.370 -6.634 1.00 98.31 81 ALA A O 1
ATOM 621 N N . ALA A 1 82 ? 0.701 -2.229 -4.704 1.00 98.62 82 ALA A N 1
ATOM 622 C CA . ALA A 1 82 ? -0.661 -1.763 -4.927 1.00 98.62 82 ALA A CA 1
ATOM 623 C C . ALA A 1 82 ? -0.784 -0.890 -6.188 1.00 98.62 82 ALA A C 1
ATOM 625 O O . ALA A 1 82 ? -1.710 -1.092 -6.969 1.00 98.62 82 ALA A O 1
ATOM 626 N N . VAL A 1 83 ? 0.151 0.038 -6.422 1.00 98.75 83 VAL A N 1
ATOM 627 C CA . VAL A 1 83 ? 0.152 0.887 -7.629 1.00 98.75 83 VAL A CA 1
ATOM 628 C C . VAL A 1 83 ? 0.357 0.059 -8.898 1.00 98.75 83 VAL A C 1
ATOM 630 O O . VAL A 1 83 ? -0.367 0.247 -9.878 1.00 98.75 83 VAL A O 1
ATOM 633 N N . ILE A 1 84 ? 1.313 -0.873 -8.889 1.00 98.75 84 ILE A N 1
ATOM 634 C CA . ILE A 1 84 ? 1.610 -1.734 -10.040 1.00 98.75 84 ILE A CA 1
ATOM 635 C C . ILE A 1 84 ? 0.406 -2.624 -10.374 1.00 98.75 84 ILE A C 1
ATOM 637 O O . ILE A 1 84 ? -0.029 -2.663 -11.525 1.00 98.75 84 ILE A O 1
ATOM 641 N N . GLU A 1 85 ? -0.169 -3.299 -9.375 1.00 98.50 85 GLU A N 1
ATOM 642 C CA . GLU A 1 85 ? -1.351 -4.150 -9.550 1.00 98.50 85 GLU A CA 1
ATOM 643 C C . GLU A 1 85 ? -2.526 -3.366 -10.122 1.00 98.50 85 GLU A C 1
ATOM 645 O O . GLU A 1 85 ? -3.161 -3.809 -11.081 1.00 98.50 85 GLU A O 1
ATOM 650 N N . PHE A 1 86 ? -2.800 -2.194 -9.553 1.00 98.81 86 PHE A N 1
ATOM 651 C CA . PHE A 1 86 ? -3.924 -1.367 -9.959 1.00 98.81 86 PHE A CA 1
ATOM 652 C C . PHE A 1 86 ? -3.739 -0.845 -11.387 1.00 98.81 86 PHE A C 1
ATOM 654 O O . PHE A 1 86 ? -4.674 -0.861 -12.189 1.00 98.81 86 PHE A O 1
ATOM 661 N N . SER A 1 87 ? -2.512 -0.463 -11.744 1.00 98.81 87 SER A N 1
ATOM 662 C CA . SER A 1 87 ? -2.167 -0.035 -13.102 1.00 98.81 87 SER A CA 1
ATOM 663 C C . SER A 1 87 ? -2.410 -1.146 -14.126 1.00 98.81 87 SER A C 1
ATOM 665 O O . SER A 1 87 ? -3.028 -0.899 -15.161 1.00 98.81 87 SER A O 1
ATOM 667 N N . ARG A 1 88 ? -2.000 -2.385 -13.822 1.00 98.62 88 ARG A N 1
ATOM 668 C CA . ARG A 1 88 ? -2.239 -3.544 -14.699 1.00 98.62 88 ARG A CA 1
ATOM 669 C C . ARG A 1 88 ? -3.730 -3.873 -14.810 1.00 98.62 88 ARG A C 1
ATOM 671 O O . ARG A 1 88 ? -4.258 -4.020 -15.905 1.00 98.62 88 ARG A O 1
ATOM 678 N N . ASN A 1 89 ? -4.422 -3.977 -13.677 1.00 98.56 89 ASN A N 1
ATOM 679 C CA . ASN A 1 89 ? -5.751 -4.587 -13.628 1.00 98.56 89 ASN A CA 1
ATOM 680 C C . ASN A 1 89 ? -6.923 -3.607 -13.770 1.00 98.56 89 ASN A C 1
ATOM 682 O O . ASN A 1 89 ? -8.027 -4.053 -14.079 1.00 98.56 89 ASN A O 1
ATOM 686 N N . VAL A 1 90 ? -6.726 -2.314 -13.497 1.00 98.56 90 VAL A N 1
ATOM 687 C CA . VAL A 1 90 ? -7.783 -1.287 -13.577 1.00 98.56 90 VAL A CA 1
ATOM 688 C C . VAL A 1 90 ? -7.511 -0.297 -14.701 1.00 98.56 90 VAL A C 1
ATOM 690 O O . VAL A 1 90 ? -8.426 0.032 -15.446 1.00 98.56 90 VAL A O 1
ATOM 693 N N . LEU A 1 91 ? -6.261 0.146 -14.866 1.00 98.50 91 LEU A N 1
ATOM 694 C CA . LEU A 1 91 ? -5.896 1.054 -15.961 1.00 98.50 91 LEU A CA 1
ATOM 695 C C . LEU A 1 91 ? -5.546 0.330 -17.269 1.00 98.50 91 LEU A C 1
ATOM 697 O O . LEU A 1 91 ? -5.274 1.001 -18.264 1.00 98.50 91 LEU A O 1
ATOM 701 N N . HIS A 1 92 ? -5.540 -1.009 -17.265 1.00 98.38 92 HIS A N 1
ATOM 702 C CA . HIS A 1 92 ? -5.190 -1.856 -18.411 1.00 98.38 92 HIS A CA 1
ATOM 703 C C . HIS A 1 92 ? -3.808 -1.537 -19.003 1.00 98.38 92 HIS A C 1
ATOM 705 O O . HIS A 1 92 ? -3.581 -1.656 -20.205 1.00 98.38 92 HIS A O 1
ATOM 711 N N . LEU A 1 93 ? -2.877 -1.105 -18.148 1.00 98.25 93 LEU A N 1
ATOM 712 C CA . LEU A 1 93 ? -1.479 -0.899 -18.501 1.00 98.25 93 LEU A CA 1
ATOM 713 C C . LEU A 1 93 ? -0.736 -2.221 -18.336 1.00 98.25 93 LEU A C 1
ATOM 715 O O . LEU A 1 93 ? -0.031 -2.447 -17.346 1.00 98.25 93 LEU A O 1
ATOM 719 N N . ASP A 1 94 ? -0.941 -3.117 -19.296 1.00 96.19 94 ASP A N 1
ATOM 720 C CA . ASP A 1 94 ? -0.238 -4.394 -19.340 1.00 96.19 94 ASP A CA 1
ATOM 721 C C . ASP A 1 94 ? 1.275 -4.163 -19.251 1.00 96.19 94 ASP A C 1
ATOM 723 O O . ASP A 1 94 ? 1.818 -3.237 -19.840 1.00 96.19 94 ASP A O 1
ATOM 727 N N . GLN A 1 95 ? 1.978 -5.006 -18.496 1.00 97.44 95 GLN A N 1
ATOM 728 C CA . GLN A 1 95 ? 3.419 -4.868 -18.230 1.00 97.44 95 GLN A CA 1
ATOM 729 C C . GLN A 1 95 ? 3.835 -3.668 -17.361 1.00 97.44 95 GLN A C 1
ATOM 731 O O . GLN A 1 95 ? 5.036 -3.509 -17.139 1.00 97.44 95 GLN A O 1
ATOM 736 N N . ALA A 1 96 ? 2.909 -2.874 -16.800 1.00 98.56 96 ALA A N 1
ATOM 737 C CA . ALA A 1 96 ? 3.269 -1.852 -15.813 1.00 98.56 96 ALA A CA 1
ATOM 738 C C . ALA A 1 96 ? 4.102 -2.439 -14.673 1.00 98.56 96 ALA A C 1
ATOM 740 O O . ALA A 1 96 ? 3.800 -3.521 -14.155 1.00 98.56 96 ALA A O 1
ATOM 741 N N . ASN A 1 97 ? 5.190 -1.761 -14.316 1.00 98.31 97 ASN A N 1
ATOM 742 C CA . ASN A 1 97 ? 6.129 -2.266 -13.323 1.00 98.31 97 ASN A CA 1
ATOM 743 C C . ASN A 1 97 ? 6.960 -1.147 -12.678 1.00 98.31 97 ASN A C 1
ATOM 745 O O . ASN A 1 97 ? 6.909 0.011 -13.094 1.00 98.31 97 ASN A O 1
ATOM 749 N N . SER A 1 98 ? 7.735 -1.523 -11.660 1.00 97.44 98 SER A N 1
ATOM 750 C CA . SER A 1 98 ? 8.821 -0.701 -11.126 1.00 97.44 98 SER A CA 1
ATOM 751 C C . SER A 1 98 ? 10.070 -0.838 -11.988 1.00 97.44 98 SER A C 1
ATOM 753 O O . SER A 1 98 ? 10.408 -1.949 -12.408 1.00 97.44 98 SER A O 1
ATOM 755 N N . THR A 1 99 ? 10.817 0.252 -12.163 1.00 96.81 99 THR A N 1
ATOM 756 C CA . THR A 1 99 ? 12.140 0.204 -12.801 1.00 96.81 99 THR A CA 1
ATOM 757 C C . THR A 1 99 ? 13.184 -0.557 -11.974 1.00 96.81 99 THR A C 1
ATOM 759 O O . THR A 1 99 ? 14.226 -0.921 -12.513 1.00 96.81 99 THR A O 1
ATOM 762 N N . GLU A 1 100 ? 12.913 -0.871 -10.699 1.00 94.44 100 GLU A N 1
ATOM 763 C CA . GLU A 1 100 ? 13.712 -1.830 -9.915 1.00 94.44 100 GLU A CA 1
ATOM 764 C C . GLU A 1 100 ? 13.623 -3.250 -10.498 1.00 94.44 100 GLU A C 1
ATOM 766 O O . GLU A 1 100 ? 14.602 -4.000 -10.552 1.00 94.44 100 GLU A O 1
ATOM 771 N N . ILE A 1 101 ? 12.420 -3.636 -10.923 1.00 94.00 101 ILE A N 1
ATOM 772 C CA . ILE A 1 101 ? 12.078 -5.013 -11.284 1.00 94.00 101 ILE A CA 1
ATOM 773 C C . ILE A 1 101 ? 12.174 -5.209 -12.789 1.00 94.00 101 ILE A C 1
ATOM 775 O O . ILE A 1 101 ? 12.743 -6.203 -13.245 1.00 94.00 101 ILE A O 1
ATOM 779 N N . ASP A 1 102 ? 11.663 -4.260 -13.559 1.00 96.06 102 ASP A N 1
ATOM 780 C CA . ASP A 1 102 ? 11.740 -4.259 -15.010 1.00 96.06 102 ASP A CA 1
ATOM 781 C C . ASP A 1 102 ? 12.161 -2.868 -15.510 1.00 96.06 102 ASP A C 1
ATOM 783 O O . ASP A 1 102 ? 11.311 -2.006 -15.731 1.00 96.06 102 ASP A O 1
ATOM 787 N N . PRO A 1 103 ? 13.473 -2.624 -15.691 1.00 95.94 103 PRO A N 1
ATOM 788 C CA . PRO A 1 103 ? 13.984 -1.333 -16.152 1.00 95.94 103 PRO A CA 1
ATOM 789 C C . PRO A 1 103 ? 13.529 -0.934 -17.562 1.00 95.94 103 PRO A C 1
ATOM 791 O O . PRO A 1 103 ? 13.707 0.221 -17.940 1.00 95.94 103 PRO A O 1
ATOM 794 N N . VAL A 1 104 ? 12.999 -1.876 -18.352 1.00 97.19 104 VAL A N 1
ATOM 795 C CA . VAL A 1 104 ? 12.584 -1.651 -19.746 1.00 97.19 104 VAL A CA 1
ATOM 796 C C . VAL A 1 104 ? 11.066 -1.717 -19.926 1.00 97.19 104 VAL A C 1
ATOM 798 O O . VAL A 1 104 ? 10.594 -1.746 -21.063 1.00 97.19 104 VAL A O 1
ATOM 801 N N . THR A 1 105 ? 10.297 -1.726 -18.829 1.00 98.00 105 THR A N 1
ATOM 802 C CA . THR A 1 105 ? 8.831 -1.695 -18.896 1.00 98.00 105 THR A CA 1
ATOM 803 C C . THR A 1 105 ? 8.351 -0.490 -19.718 1.00 98.00 105 THR A C 1
ATOM 805 O O . THR A 1 105 ? 8.844 0.626 -19.522 1.00 98.00 105 THR A O 1
ATOM 808 N N . PRO A 1 106 ? 7.360 -0.662 -20.611 1.00 98.00 106 PRO A N 1
ATOM 809 C CA . PRO A 1 106 ? 6.754 0.465 -21.318 1.00 98.00 106 PRO A CA 1
ATOM 810 C C . PRO A 1 106 ? 5.941 1.378 -20.386 1.00 98.00 106 PRO A C 1
ATOM 812 O O . PRO A 1 106 ? 5.599 2.498 -20.768 1.00 98.00 106 PRO A O 1
ATOM 815 N N . HIS A 1 107 ? 5.619 0.915 -19.171 1.00 98.50 107 HIS A N 1
ATOM 816 C CA . HIS A 1 107 ? 4.797 1.633 -18.200 1.00 98.50 107 HIS A CA 1
ATOM 817 C C . HIS A 1 107 ? 5.492 1.687 -16.825 1.00 98.50 107 HIS A C 1
ATOM 819 O O . HIS A 1 107 ? 5.120 0.945 -15.906 1.00 98.50 107 HIS A O 1
ATOM 825 N N . PRO A 1 108 ? 6.515 2.552 -16.665 1.00 98.38 108 PRO A N 1
ATOM 826 C CA . PRO A 1 108 ? 7.273 2.696 -15.424 1.00 98.38 108 PRO A CA 1
ATOM 827 C C . PRO A 1 108 ? 6.473 3.503 -14.395 1.00 98.38 108 PRO A C 1
ATOM 829 O O . PRO A 1 108 ? 6.681 4.701 -14.208 1.00 98.38 108 PRO A O 1
ATOM 832 N N . VAL A 1 109 ? 5.521 2.839 -13.740 1.00 98.62 109 VAL A N 1
ATOM 833 C CA . VAL A 1 109 ? 4.623 3.452 -12.743 1.00 98.62 109 VAL A CA 1
ATOM 834 C C . VAL A 1 109 ? 5.305 3.681 -11.392 1.00 98.62 109 VAL A C 1
ATOM 836 O O . VAL A 1 109 ? 4.814 4.454 -10.573 1.00 98.62 109 VAL A O 1
ATOM 839 N N . VAL A 1 110 ? 6.452 3.037 -11.167 1.00 98.38 110 VAL A N 1
ATOM 840 C CA . VAL A 1 110 ? 7.344 3.258 -10.023 1.00 98.38 110 VAL A CA 1
ATOM 841 C C . VAL A 1 110 ? 8.771 3.418 -10.556 1.00 98.38 110 VAL A C 1
ATOM 843 O O . VAL A 1 110 ? 9.232 2.596 -11.349 1.00 98.38 110 VAL A O 1
ATOM 846 N N . ILE A 1 111 ? 9.460 4.485 -10.156 1.00 98.06 111 ILE A N 1
ATOM 847 C CA . ILE A 1 111 ? 10.757 4.908 -10.709 1.00 98.06 111 ILE A CA 1
ATOM 848 C C . ILE A 1 111 ? 11.783 5.189 -9.608 1.00 98.06 111 ILE A C 1
ATOM 850 O O . ILE A 1 111 ? 11.417 5.509 -8.480 1.00 98.06 111 ILE A O 1
ATOM 854 N N . ASP A 1 112 ? 13.075 5.073 -9.929 1.00 96.12 112 ASP A N 1
ATOM 855 C CA . ASP A 1 112 ? 14.157 5.484 -9.023 1.00 96.12 112 ASP A CA 1
ATOM 856 C C . ASP A 1 112 ? 14.150 7.015 -8.900 1.00 96.12 112 ASP A C 1
ATOM 858 O O . ASP A 1 112 ? 14.311 7.714 -9.902 1.00 96.12 112 ASP A O 1
ATOM 862 N N . MET A 1 113 ? 13.960 7.538 -7.687 1.00 94.56 113 MET A N 1
ATOM 863 C CA . MET A 1 113 ? 13.950 8.980 -7.418 1.00 94.56 113 MET A CA 1
ATOM 864 C C . MET A 1 113 ? 14.781 9.285 -6.161 1.00 94.56 113 MET A C 1
ATOM 866 O O . MET A 1 113 ? 14.245 9.665 -5.110 1.00 94.56 113 MET A O 1
ATOM 870 N N . PRO A 1 114 ? 16.113 9.107 -6.247 1.00 90.94 114 PRO A N 1
ATOM 871 C CA . PRO A 1 114 ? 16.984 9.227 -5.095 1.00 90.94 114 PRO A CA 1
ATOM 872 C C . PRO A 1 114 ? 17.082 10.676 -4.613 1.00 90.94 114 PRO A C 1
ATOM 874 O O . PRO A 1 114 ? 16.880 11.639 -5.360 1.00 90.94 114 PRO A O 1
ATOM 877 N N . GLU A 1 115 ? 17.440 10.838 -3.345 1.00 87.12 115 GLU A N 1
ATOM 878 C CA . GLU A 1 115 ? 17.694 12.154 -2.772 1.00 87.12 115 GLU A CA 1
ATOM 879 C C . GLU A 1 115 ? 19.116 12.618 -3.067 1.00 87.12 115 GLU A C 1
ATOM 881 O O . GLU A 1 115 ? 20.061 11.832 -3.093 1.00 87.12 115 GLU A O 1
ATOM 886 N N . HIS A 1 116 ? 19.269 13.921 -3.282 1.00 85.50 116 HIS A N 1
ATOM 887 C CA . HIS A 1 116 ? 20.559 14.549 -3.530 1.00 85.50 116 HIS A CA 1
ATOM 888 C C . HIS A 1 116 ? 20.797 15.579 -2.432 1.00 85.50 116 HIS A C 1
ATOM 890 O O . HIS A 1 116 ? 20.310 16.707 -2.507 1.00 85.50 116 HIS A O 1
ATOM 896 N N . ASN A 1 117 ? 21.511 15.163 -1.387 1.00 82.25 117 ASN A N 1
ATOM 897 C CA . ASN A 1 117 ? 21.821 16.022 -0.250 1.00 82.25 117 ASN A CA 1
ATOM 898 C C . ASN A 1 117 ? 23.188 16.680 -0.435 1.00 82.25 117 ASN A C 1
ATOM 900 O O . ASN A 1 117 ? 24.117 16.102 -1.002 1.00 82.25 117 ASN A O 1
ATOM 904 N N . GLN A 1 118 ? 23.325 17.899 0.078 1.00 79.50 118 GLN A N 1
ATOM 905 C CA . GLN A 1 118 ? 24.584 18.627 0.025 1.00 79.50 118 GLN A CA 1
ATOM 906 C C . GLN A 1 118 ? 25.651 17.904 0.864 1.00 79.50 118 GLN A C 1
ATOM 908 O O . GLN A 1 118 ? 25.509 17.778 2.076 1.00 79.50 118 GLN A O 1
ATOM 913 N N . GLY A 1 119 ? 26.729 17.459 0.214 1.00 80.31 119 GLY A N 1
ATOM 914 C CA . GLY A 1 119 ? 27.839 16.740 0.854 1.00 80.31 119 GLY A CA 1
ATOM 915 C C . GLY A 1 119 ? 27.866 15.233 0.582 1.00 80.31 119 GLY A C 1
ATOM 916 O O . GLY A 1 119 ? 28.916 14.622 0.770 1.00 80.31 119 GLY A O 1
ATOM 917 N N . ASP A 1 120 ? 26.778 14.657 0.064 1.00 78.88 120 ASP A N 1
ATOM 918 C CA . ASP A 1 120 ? 26.741 13.262 -0.377 1.00 78.88 120 ASP A CA 1
ATOM 919 C C . ASP A 1 120 ? 27.169 13.150 -1.850 1.00 78.88 120 ASP A C 1
ATOM 921 O O . ASP A 1 120 ? 26.829 13.992 -2.685 1.00 78.88 120 ASP A O 1
ATOM 925 N N . MET A 1 121 ? 27.921 12.100 -2.195 1.00 72.06 121 MET A N 1
ATOM 926 C CA . MET A 1 121 ? 28.240 11.792 -3.593 1.00 72.06 121 MET A CA 1
ATOM 927 C C . MET A 1 121 ? 27.209 10.820 -4.174 1.00 72.06 121 MET A C 1
ATOM 929 O O . MET A 1 121 ? 27.112 9.676 -3.733 1.00 72.06 121 MET A O 1
ATOM 933 N N . GLY A 1 122 ? 26.494 11.259 -5.212 1.00 80.69 122 GLY A N 1
ATOM 934 C CA . GLY A 1 122 ? 25.474 10.464 -5.902 1.00 80.69 122 GLY A CA 1
ATOM 935 C C . GLY A 1 122 ? 24.091 10.528 -5.246 1.00 80.69 122 GLY A C 1
ATOM 936 O O . GLY A 1 122 ? 23.860 11.294 -4.315 1.00 80.69 122 GLY A O 1
ATOM 937 N N . GLY A 1 123 ? 23.158 9.731 -5.769 1.00 79.56 123 GLY A N 1
ATOM 938 C CA . GLY A 1 123 ? 21.797 9.637 -5.244 1.00 79.56 123 GLY A CA 1
ATOM 939 C C . GLY A 1 123 ? 21.719 8.726 -4.017 1.00 79.56 123 GLY A C 1
ATOM 940 O O . GLY A 1 123 ? 22.121 7.561 -4.078 1.00 79.56 123 GLY A O 1
ATOM 941 N N . THR A 1 124 ? 21.182 9.242 -2.914 1.00 85.00 124 THR A N 1
ATOM 942 C CA . THR A 1 124 ? 21.015 8.517 -1.649 1.00 85.00 124 THR A CA 1
ATOM 943 C C . THR A 1 124 ? 19.589 7.989 -1.471 1.00 85.00 124 THR A C 1
ATOM 945 O O . THR A 1 124 ? 18.649 8.409 -2.150 1.00 85.00 124 THR A O 1
ATOM 948 N N . MET A 1 125 ? 19.420 7.017 -0.567 1.00 87.44 125 MET A N 1
ATOM 949 C CA . MET A 1 125 ? 18.090 6.543 -0.167 1.00 87.44 125 MET A CA 1
ATOM 950 C C . MET A 1 125 ? 17.354 7.624 0.625 1.00 87.44 125 MET A C 1
ATOM 952 O O . MET A 1 125 ? 17.947 8.269 1.493 1.00 87.44 125 MET A O 1
ATOM 956 N N . ARG A 1 126 ? 16.037 7.722 0.432 1.00 91.50 126 ARG A N 1
ATOM 957 C CA . ARG A 1 126 ? 15.168 8.479 1.330 1.00 91.50 126 ARG A CA 1
ATOM 958 C C . ARG A 1 126 ? 15.103 7.749 2.668 1.00 91.50 126 ARG A C 1
ATOM 960 O O . ARG A 1 126 ? 14.477 6.694 2.807 1.00 91.50 126 ARG A O 1
ATOM 967 N N . LEU A 1 127 ? 15.802 8.307 3.652 1.00 92.12 127 LEU A N 1
ATOM 968 C CA . LEU A 1 127 ? 16.016 7.686 4.954 1.00 92.12 127 LEU A CA 1
ATOM 969 C C . LEU A 1 127 ? 15.659 8.636 6.100 1.00 92.12 127 LEU A C 1
ATOM 971 O O . LEU A 1 127 ? 15.900 9.846 6.042 1.00 92.12 127 LEU A O 1
ATOM 975 N N . GLY A 1 128 ? 15.148 8.051 7.182 1.00 93.06 128 GLY A N 1
ATOM 976 C CA . GLY A 1 128 ? 14.943 8.739 8.451 1.00 93.06 128 GLY A CA 1
ATOM 977 C C . GLY A 1 128 ? 13.547 9.328 8.591 1.00 93.06 128 GLY A C 1
ATOM 978 O O . GLY A 1 128 ? 12.624 8.954 7.871 1.00 93.06 128 GLY A O 1
ATOM 979 N N . LYS A 1 129 ? 13.386 10.200 9.586 1.00 95.19 129 LYS A N 1
ATOM 980 C CA . LYS A 1 129 ? 12.111 10.849 9.883 1.00 95.19 129 LYS A CA 1
ATOM 981 C C . LYS A 1 129 ? 11.863 11.959 8.862 1.00 95.19 129 LYS A C 1
ATOM 983 O O . LYS A 1 129 ? 12.730 12.815 8.700 1.00 95.19 129 LYS A O 1
ATOM 988 N N . ARG A 1 130 ? 10.721 11.929 8.180 1.00 95.94 130 ARG A N 1
ATOM 989 C CA . ARG A 1 130 ? 10.307 12.928 7.185 1.00 95.94 130 ARG A CA 1
ATOM 990 C C . ARG A 1 130 ? 8.870 13.341 7.429 1.00 95.94 130 ARG A C 1
ATOM 992 O O . ARG A 1 130 ? 8.105 12.593 8.034 1.00 95.94 130 ARG A O 1
ATOM 999 N N . LYS A 1 131 ? 8.540 14.543 6.974 1.00 97.50 131 LYS A N 1
ATOM 1000 C CA . LYS A 1 131 ? 7.197 15.093 7.053 1.00 97.50 131 LYS A CA 1
ATOM 1001 C C . LYS A 1 131 ? 6.396 14.691 5.815 1.00 97.50 131 LYS A C 1
ATOM 1003 O O . LYS A 1 131 ? 6.856 14.899 4.695 1.00 97.50 131 LYS A O 1
ATOM 1008 N N . THR A 1 132 ? 5.193 14.186 6.053 1.00 97.88 132 THR A N 1
ATOM 1009 C CA . THR A 1 132 ? 4.170 13.902 5.045 1.00 97.88 132 THR A CA 1
ATOM 1010 C C . THR A 1 132 ? 3.023 14.880 5.245 1.00 97.88 132 THR A C 1
ATOM 1012 O O . THR A 1 132 ? 2.512 15.019 6.358 1.00 97.88 132 THR A O 1
ATOM 1015 N N . ILE A 1 133 ? 2.611 15.567 4.189 1.00 98.00 133 ILE A N 1
ATOM 1016 C CA . ILE A 1 133 ? 1.496 16.513 4.186 1.00 98.00 133 ILE A CA 1
ATOM 1017 C C . ILE A 1 133 ? 0.259 15.791 3.663 1.00 98.00 133 ILE A C 1
ATOM 1019 O O . ILE A 1 133 ? 0.298 15.196 2.587 1.00 98.00 133 ILE A O 1
ATOM 1023 N N . PHE A 1 134 ? -0.847 15.845 4.406 1.00 96.88 134 PHE A N 1
ATOM 1024 C CA . PHE A 1 134 ? -2.114 15.310 3.923 1.00 96.88 134 PHE A CA 1
ATOM 1025 C C . PHE A 1 134 ? -2.706 16.226 2.849 1.00 96.88 134 PHE A C 1
ATOM 1027 O O . PHE A 1 134 ? -2.878 17.428 3.057 1.00 96.88 134 PHE A O 1
ATOM 1034 N N . CYS A 1 135 ? -3.075 15.648 1.711 1.00 90.75 135 CYS A N 1
ATOM 1035 C CA . CYS A 1 135 ? -3.794 16.355 0.663 1.00 90.75 135 CYS A CA 1
ATOM 1036 C C . CYS A 1 135 ? -5.289 16.378 0.991 1.00 90.75 135 CYS A C 1
ATOM 1038 O O . CYS A 1 135 ? -5.921 15.330 1.133 1.00 90.75 135 CYS A O 1
ATOM 1040 N N . ASN A 1 136 ? -5.878 17.572 1.053 1.00 76.31 136 ASN A N 1
ATOM 1041 C CA . ASN A 1 136 ? -7.330 17.704 1.004 1.00 76.31 136 ASN A CA 1
ATOM 1042 C C . ASN A 1 136 ? -7.778 17.435 -0.433 1.00 76.31 136 ASN A C 1
ATOM 1044 O O . ASN A 1 136 ? -7.432 18.188 -1.341 1.00 76.31 136 ASN A O 1
ATOM 1048 N N . LYS A 1 137 ? -8.517 16.348 -0.637 1.00 75.12 137 LYS A N 1
ATOM 1049 C CA . LYS A 1 137 ? -9.163 16.033 -1.910 1.00 75.12 137 LYS A CA 1
ATOM 1050 C C . LYS A 1 137 ? -10.649 16.326 -1.747 1.00 75.12 137 LYS A C 1
ATOM 1052 O O . LYS A 1 137 ? -11.271 15.836 -0.801 1.00 75.12 137 LYS A O 1
ATOM 1057 N N . ASP A 1 138 ? -11.205 17.142 -2.636 1.00 70.56 138 ASP A N 1
ATOM 1058 C CA . ASP A 1 138 ? -12.622 17.496 -2.581 1.00 70.56 138 ASP A CA 1
ATOM 1059 C C . ASP A 1 138 ? -13.483 16.227 -2.594 1.00 70.56 138 ASP A C 1
ATOM 1061 O O . ASP A 1 138 ? -13.248 15.306 -3.374 1.00 70.56 138 ASP A O 1
ATOM 1065 N N . ASN A 1 139 ? -14.472 16.168 -1.700 1.00 73.31 139 ASN A N 1
ATOM 1066 C CA . ASN A 1 139 ? -15.390 15.034 -1.531 1.00 73.31 139 ASN A CA 1
ATOM 1067 C C . ASN A 1 139 ? -14.752 13.690 -1.128 1.00 73.31 139 ASN A C 1
ATOM 1069 O O . ASN A 1 139 ? -15.463 12.688 -1.081 1.00 73.31 139 ASN A O 1
ATOM 1073 N N . PHE A 1 140 ? -13.467 13.646 -0.762 1.00 83.50 140 PHE A N 1
ATOM 1074 C CA . PHE A 1 140 ? -12.830 12.427 -0.265 1.00 83.50 140 PHE A CA 1
ATOM 1075 C C . PHE A 1 140 ? -12.465 12.551 1.215 1.00 83.50 140 PHE A C 1
ATOM 1077 O O . PHE A 1 140 ? -11.570 13.301 1.609 1.00 83.50 140 PHE A O 1
ATOM 1084 N N . ASN A 1 141 ? -13.145 11.773 2.056 1.00 88.00 141 ASN A N 1
ATOM 1085 C CA . ASN A 1 141 ? -12.858 11.734 3.484 1.00 88.00 141 ASN A CA 1
ATOM 1086 C C . ASN A 1 141 ? -11.842 10.626 3.799 1.00 88.00 141 ASN A C 1
ATOM 1088 O O . ASN A 1 141 ? -12.219 9.463 3.963 1.00 88.00 141 ASN A O 1
ATOM 1092 N N . SER A 1 142 ? -10.560 10.992 3.892 1.00 94.81 142 SER A N 1
ATOM 1093 C CA . SER A 1 142 ? -9.482 10.046 4.208 1.00 94.81 142 SER A CA 1
ATOM 1094 C C . SER A 1 142 ? -9.707 9.385 5.568 1.00 94.81 142 SER A C 1
ATOM 1096 O O . SER A 1 142 ? -9.855 10.051 6.601 1.00 94.81 142 SER A O 1
ATOM 1098 N N . LYS A 1 143 ? -9.702 8.049 5.574 1.00 95.62 143 LYS A N 1
ATOM 1099 C CA . LYS A 1 143 ? -9.792 7.258 6.808 1.00 95.62 143 LYS A CA 1
ATOM 1100 C C . LYS A 1 143 ? -8.526 7.447 7.631 1.00 95.62 143 LYS A C 1
ATOM 1102 O O . LYS A 1 143 ? -8.598 7.602 8.850 1.00 95.62 143 LYS A O 1
ATOM 1107 N N . LEU A 1 144 ? -7.369 7.467 6.972 1.00 96.25 144 LEU A N 1
ATOM 1108 C CA . LEU A 1 144 ? -6.093 7.557 7.658 1.00 96.25 144 LEU A CA 1
ATOM 1109 C C . LEU A 1 144 ? -5.890 8.925 8.310 1.00 96.25 144 LEU A C 1
ATOM 1111 O O . LEU A 1 144 ? -5.494 8.983 9.472 1.00 96.25 144 LEU A O 1
ATOM 1115 N N . ARG A 1 145 ? -6.251 10.020 7.631 1.00 96.31 145 ARG A N 1
ATOM 1116 C CA . ARG A 1 145 ? -6.178 11.368 8.210 1.00 96.31 145 ARG A CA 1
ATOM 1117 C C . ARG A 1 145 ? -7.021 11.493 9.482 1.00 96.31 145 ARG A C 1
ATOM 1119 O O . ARG A 1 145 ? -6.548 12.049 10.472 1.00 96.31 145 ARG A O 1
ATOM 1126 N N . GLN A 1 146 ? -8.225 10.920 9.500 1.00 95.75 146 GLN A N 1
ATOM 1127 C CA . GLN A 1 146 ? -9.064 10.875 10.705 1.00 95.75 146 GLN A CA 1
ATOM 1128 C C . GLN A 1 146 ? -8.413 10.073 11.841 1.00 95.75 146 GLN A C 1
ATOM 1130 O O . GLN A 1 146 ? -8.444 10.505 12.994 1.00 95.75 146 GLN A O 1
ATOM 1135 N N . LEU A 1 147 ? -7.777 8.938 11.531 1.00 96.38 147 LEU A N 1
ATOM 1136 C CA . LEU A 1 147 ? -7.028 8.144 12.515 1.00 96.38 147 LEU A CA 1
ATOM 1137 C C . LEU A 1 147 ? -5.800 8.891 13.064 1.00 96.38 147 LEU A C 1
ATOM 1139 O O . LEU A 1 147 ? -5.432 8.691 14.219 1.00 96.38 147 LEU A O 1
ATOM 1143 N N . TYR A 1 148 ? -5.210 9.796 12.281 1.00 95.56 148 TYR A N 1
ATOM 1144 C CA . TYR A 1 148 ? -4.197 10.759 12.731 1.00 95.56 148 TYR A CA 1
ATOM 1145 C C . TYR A 1 148 ? -4.801 12.039 13.344 1.00 95.56 148 TYR A C 1
ATOM 1147 O O . TYR A 1 148 ? -4.127 13.067 13.438 1.00 95.56 148 TYR A O 1
ATOM 1155 N N . SER A 1 149 ? -6.051 11.993 13.806 1.00 93.94 149 SER A N 1
ATOM 1156 C CA . SER A 1 149 ? -6.744 13.107 14.469 1.00 93.94 149 SER A CA 1
ATOM 1157 C C . SER A 1 149 ? -6.910 14.356 13.598 1.00 93.94 149 SER A C 1
ATOM 1159 O O . SER A 1 149 ? -6.853 15.473 14.105 1.00 93.94 149 SER A O 1
ATOM 1161 N N . ASN A 1 150 ? -7.120 14.177 12.293 1.00 93.44 150 ASN A N 1
ATOM 1162 C CA . ASN A 1 150 ? -7.313 15.255 11.319 1.00 93.44 150 ASN A CA 1
ATOM 1163 C C . ASN A 1 150 ? -6.152 16.259 11.236 1.00 93.44 150 ASN A C 1
ATOM 1165 O O . ASN A 1 150 ? -6.360 17.417 10.886 1.00 93.44 150 ASN A O 1
ATOM 1169 N N . GLN A 1 151 ? -4.928 15.819 11.540 1.00 93.50 151 GLN A N 1
ATOM 1170 C CA . GLN A 1 151 ? -3.735 16.640 11.343 1.00 93.50 151 GLN A CA 1
ATOM 1171 C C . GLN A 1 151 ? -3.525 16.964 9.855 1.00 93.50 151 GLN A C 1
ATOM 1173 O O . GLN A 1 151 ? -3.893 16.183 8.975 1.00 93.50 151 GLN A O 1
ATOM 1178 N N . ASP A 1 152 ? -2.906 18.112 9.577 1.00 94.94 152 ASP A N 1
ATOM 1179 C CA . ASP A 1 152 ? -2.545 18.522 8.210 1.00 94.94 152 ASP A CA 1
ATOM 1180 C C . ASP A 1 152 ? -1.242 17.877 7.731 1.00 94.94 152 ASP A C 1
ATOM 1182 O O . ASP A 1 152 ? -0.983 17.773 6.536 1.00 94.94 152 ASP A O 1
ATOM 1186 N N . SER A 1 153 ? -0.411 17.420 8.664 1.00 96.88 153 SER A N 1
ATOM 1187 C CA . SER A 1 153 ? 0.825 16.709 8.358 1.00 96.88 153 SER A CA 1
ATOM 1188 C C . SER A 1 153 ? 1.208 15.775 9.493 1.00 96.88 153 SER A C 1
ATOM 1190 O O . SER A 1 153 ? 0.838 16.012 10.643 1.00 96.88 153 SER A O 1
ATOM 1192 N N . ILE A 1 154 ? 1.975 14.746 9.165 1.00 97.38 154 ILE A N 1
ATOM 1193 C CA . ILE A 1 154 ? 2.548 13.785 10.106 1.00 97.38 154 ILE A CA 1
ATOM 1194 C C . ILE A 1 154 ? 4.045 13.673 9.862 1.00 97.38 154 ILE A C 1
ATOM 1196 O O . ILE A 1 154 ? 4.548 14.098 8.825 1.00 97.38 154 ILE A O 1
ATOM 1200 N N . GLU A 1 155 ? 4.758 13.091 10.817 1.00 97.19 155 GLU A N 1
ATOM 1201 C CA . GLU A 1 155 ? 6.154 12.737 10.618 1.00 97.19 155 GLU A CA 1
ATOM 1202 C C . GLU A 1 155 ? 6.357 11.247 10.860 1.00 97.19 155 GLU A C 1
ATOM 1204 O O . GLU A 1 155 ? 6.102 10.752 11.959 1.00 97.19 155 GLU A O 1
ATOM 1209 N N . GLU A 1 156 ? 6.863 10.553 9.851 1.00 97.31 156 GLU A N 1
ATOM 1210 C CA . GLU A 1 156 ? 7.047 9.105 9.855 1.00 97.31 156 GLU A CA 1
ATOM 1211 C C . GLU A 1 156 ? 8.446 8.743 9.346 1.00 97.31 156 GLU A C 1
ATOM 1213 O O . GLU A 1 156 ? 9.204 9.595 8.874 1.00 97.31 156 GLU A O 1
ATOM 1218 N N . ARG A 1 157 ? 8.851 7.481 9.514 1.00 96.38 157 ARG A N 1
ATOM 1219 C CA . ARG A 1 157 ? 10.193 7.027 9.123 1.00 96.38 157 ARG A CA 1
ATOM 1220 C C . ARG A 1 157 ? 10.176 6.336 7.767 1.00 96.38 157 ARG A C 1
ATOM 1222 O O . ARG A 1 157 ? 9.432 5.385 7.563 1.00 96.38 157 ARG A O 1
ATOM 1229 N N . HIS A 1 158 ? 11.068 6.759 6.881 1.00 95.69 158 HIS A N 1
ATOM 1230 C CA . HIS A 1 158 ? 11.245 6.181 5.552 1.00 95.69 158 HIS A CA 1
ATOM 1231 C C . HIS A 1 158 ? 12.563 5.415 5.452 1.00 95.69 158 HIS A C 1
ATOM 1233 O O . HIS A 1 158 ? 13.542 5.737 6.138 1.00 95.69 158 HIS A O 1
ATOM 1239 N N . ARG A 1 159 ? 12.567 4.394 4.592 1.00 93.56 159 ARG A N 1
ATOM 1240 C CA . ARG A 1 159 ? 13.748 3.631 4.184 1.00 93.56 159 ARG A CA 1
ATOM 1241 C C . ARG A 1 159 ? 13.500 3.009 2.811 1.00 93.56 159 ARG A C 1
ATOM 1243 O O . ARG A 1 159 ? 13.233 1.818 2.697 1.00 93.56 159 ARG A O 1
ATOM 1250 N N . HIS A 1 160 ? 13.549 3.833 1.773 1.00 93.62 160 HIS A N 1
ATOM 1251 C CA . HIS A 1 160 ? 13.298 3.403 0.396 1.00 93.62 160 HIS A CA 1
ATOM 1252 C C . HIS A 1 160 ? 13.996 4.337 -0.599 1.00 93.62 160 HIS A C 1
ATOM 1254 O O . HIS A 1 160 ? 14.739 5.241 -0.209 1.00 93.62 160 HIS A O 1
ATOM 1260 N N . ARG A 1 161 ? 13.830 4.056 -1.888 1.00 93.38 161 ARG A N 1
ATOM 1261 C CA . ARG A 1 161 ? 14.522 4.757 -2.979 1.00 93.38 161 ARG A CA 1
ATOM 1262 C C . ARG A 1 161 ? 13.616 5.017 -4.185 1.00 93.38 161 ARG A C 1
ATOM 1264 O O . ARG A 1 161 ? 13.771 6.021 -4.870 1.00 93.38 161 ARG A O 1
ATOM 1271 N N . TYR A 1 162 ? 12.694 4.093 -4.430 1.00 96.12 162 TYR A N 1
ATOM 1272 C CA . TYR A 1 162 ? 11.763 4.142 -5.544 1.00 96.12 162 TYR A CA 1
ATOM 1273 C C . TYR A 1 162 ? 10.473 4.848 -5.141 1.00 96.12 162 TYR A C 1
ATOM 1275 O O . TYR A 1 162 ? 9.941 4.588 -4.065 1.00 96.12 162 TYR A O 1
ATOM 1283 N N . GLU A 1 163 ? 9.955 5.686 -6.027 1.00 97.88 163 GLU A N 1
ATOM 1284 C CA . GLU A 1 163 ? 8.748 6.487 -5.823 1.00 97.88 163 GLU A CA 1
ATOM 1285 C C . GLU A 1 163 ? 7.738 6.216 -6.938 1.00 97.88 163 GLU A C 1
ATOM 1287 O O . GLU A 1 163 ? 8.096 5.765 -8.028 1.00 97.88 163 GLU A O 1
ATOM 1292 N N . VAL A 1 164 ? 6.465 6.514 -6.687 1.00 98.44 164 VAL A N 1
ATOM 1293 C CA . VAL A 1 164 ? 5.440 6.486 -7.739 1.00 98.44 164 VAL A CA 1
ATOM 1294 C C . VAL A 1 164 ? 5.778 7.531 -8.802 1.00 98.44 164 VAL A C 1
ATOM 1296 O O . VAL A 1 164 ? 6.061 8.684 -8.481 1.00 98.44 164 VAL A O 1
ATOM 1299 N N . ASN A 1 165 ? 5.718 7.142 -10.075 1.00 98.31 165 ASN A N 1
ATOM 1300 C CA . ASN A 1 165 ? 5.901 8.078 -11.175 1.00 98.31 165 ASN A CA 1
ATOM 1301 C C . ASN A 1 165 ? 4.679 9.004 -11.282 1.00 98.31 165 ASN A C 1
ATOM 1303 O O . ASN A 1 165 ? 3.573 8.568 -11.618 1.00 98.31 165 ASN A O 1
ATOM 1307 N N . LYS A 1 166 ? 4.905 10.294 -11.024 1.00 96.06 166 LYS A N 1
ATOM 1308 C CA . LYS A 1 166 ? 3.890 11.355 -11.016 1.00 96.06 166 LYS A CA 1
ATOM 1309 C C . LYS A 1 166 ? 3.135 11.494 -12.343 1.00 96.0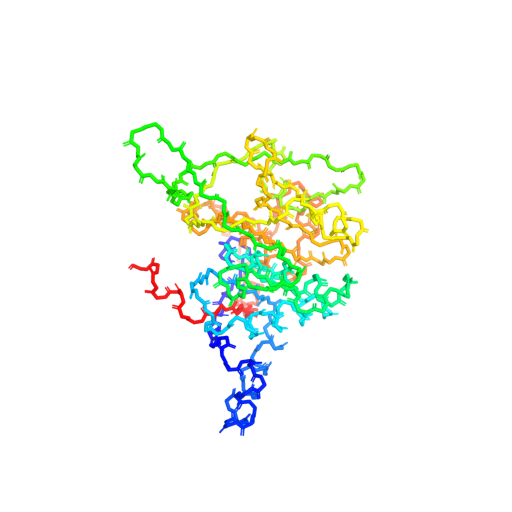6 166 LYS A C 1
ATOM 1311 O O . LYS A 1 166 ? 1.982 11.903 -12.343 1.00 96.06 166 LYS A O 1
ATOM 1316 N N . GLU A 1 167 ? 3.719 11.066 -13.462 1.00 97.50 167 GLU A N 1
ATOM 1317 C CA . GLU A 1 167 ? 3.042 11.039 -14.770 1.00 97.50 167 GLU A CA 1
ATOM 1318 C C . GLU A 1 167 ? 1.788 10.145 -14.793 1.00 97.50 167 GLU A C 1
ATOM 1320 O O . GLU A 1 167 ? 0.900 10.337 -15.622 1.00 97.50 167 GLU A O 1
ATOM 1325 N N . TYR A 1 168 ? 1.690 9.170 -13.882 1.00 98.12 168 TYR A N 1
ATOM 1326 C CA . TYR A 1 168 ? 0.563 8.238 -13.807 1.00 98.12 168 TYR A CA 1
ATOM 1327 C C . TYR A 1 168 ? -0.452 8.598 -12.718 1.00 98.12 168 TYR A C 1
ATOM 1329 O O . TYR A 1 168 ? -1.530 8.003 -12.681 1.00 98.12 168 TYR A O 1
ATOM 1337 N N . THR A 1 169 ? -0.143 9.545 -11.825 1.00 97.00 169 THR A N 1
ATOM 1338 C CA . THR A 1 169 ? -0.940 9.753 -10.607 1.00 97.00 169 THR A CA 1
ATOM 1339 C C . THR A 1 169 ? -2.335 10.271 -10.908 1.00 97.00 169 THR A C 1
ATOM 1341 O O . THR A 1 169 ? -3.280 9.785 -10.304 1.00 97.00 169 THR A O 1
ATOM 1344 N N . GLU A 1 170 ? -2.492 11.172 -11.880 1.00 96.81 170 GLU A N 1
ATOM 1345 C CA . GLU A 1 170 ? -3.811 11.689 -12.276 1.00 96.81 170 GLU A CA 1
ATOM 1346 C C . GLU A 1 170 ? -4.749 10.552 -12.708 1.00 96.81 170 GLU A C 1
ATOM 1348 O O . GLU A 1 170 ? -5.823 10.379 -12.138 1.00 96.81 170 GLU A O 1
ATOM 1353 N N . ARG A 1 171 ? -4.286 9.675 -13.608 1.00 97.88 171 ARG A N 1
ATOM 1354 C CA . ARG A 1 171 ? -5.055 8.510 -14.081 1.00 97.88 171 ARG A CA 1
ATOM 1355 C C . ARG A 1 171 ? -5.402 7.532 -12.956 1.00 97.88 171 ARG A C 1
ATOM 1357 O O . ARG A 1 171 ? -6.479 6.941 -12.963 1.00 97.88 171 ARG A O 1
ATOM 1364 N N . LEU A 1 172 ? -4.487 7.330 -12.006 1.00 98.31 172 LEU A N 1
ATOM 1365 C CA . LEU A 1 172 ? -4.722 6.476 -10.836 1.00 98.31 172 LEU A CA 1
ATOM 1366 C C . LEU A 1 172 ? -5.805 7.070 -9.927 1.00 98.31 172 LEU A C 1
ATOM 1368 O O . LEU A 1 172 ? -6.718 6.353 -9.512 1.00 98.31 172 LEU A O 1
ATOM 1372 N N . GLU A 1 173 ? -5.735 8.376 -9.663 1.00 96.94 173 GLU A N 1
ATOM 1373 C CA . GLU A 1 173 ? -6.703 9.079 -8.823 1.00 96.94 173 GLU A CA 1
ATOM 1374 C C . GLU A 1 173 ? -8.091 9.130 -9.461 1.00 96.94 173 GLU A C 1
ATOM 1376 O O . GLU A 1 173 ? -9.083 8.879 -8.771 1.00 96.94 173 GLU A O 1
ATOM 1381 N N . GLU A 1 174 ? -8.179 9.403 -10.763 1.00 96.69 174 GLU A N 1
ATOM 1382 C CA . GLU A 1 174 ? -9.432 9.373 -11.528 1.00 96.69 174 GLU A CA 1
ATOM 1383 C C . GLU A 1 174 ? -10.107 7.999 -11.469 1.00 96.69 174 GLU A C 1
ATOM 1385 O O . GLU A 1 174 ? -11.327 7.911 -11.343 1.00 96.69 174 GLU A O 1
ATOM 1390 N N . ALA A 1 175 ? -9.318 6.922 -11.478 1.00 97.62 175 ALA A N 1
ATOM 1391 C CA . ALA A 1 175 ? -9.809 5.553 -11.353 1.00 97.62 175 ALA A CA 1
ATOM 1392 C C . ALA A 1 175 ? -10.111 5.116 -9.902 1.00 97.62 175 ALA A C 1
ATOM 1394 O O . ALA A 1 175 ? -10.536 3.981 -9.681 1.00 97.62 175 ALA A O 1
ATOM 1395 N N . GLY A 1 176 ? -9.910 5.994 -8.912 1.00 96.88 176 GLY A N 1
ATOM 1396 C CA . GLY A 1 176 ? -10.295 5.776 -7.512 1.00 96.88 176 GLY A CA 1
ATOM 1397 C C . GLY A 1 176 ? -9.146 5.441 -6.557 1.00 96.88 176 GLY A C 1
ATOM 1398 O O . GLY A 1 176 ? -9.376 5.355 -5.350 1.00 96.88 176 GLY A O 1
ATOM 1399 N N . LEU A 1 177 ? -7.909 5.284 -7.041 1.00 97.69 177 LEU A N 1
ATOM 1400 C CA . LEU A 1 177 ? -6.729 5.106 -6.188 1.00 97.69 177 LEU A CA 1
ATOM 1401 C C . LEU A 1 177 ? -6.183 6.486 -5.791 1.00 97.69 177 LEU A C 1
ATOM 1403 O O . LEU A 1 177 ? -5.358 7.067 -6.490 1.00 97.69 177 LEU A O 1
ATOM 1407 N N . LYS A 1 178 ? -6.688 7.042 -4.687 1.00 97.62 178 LYS A N 1
ATOM 1408 C CA . LYS A 1 178 ? -6.412 8.422 -4.270 1.00 97.62 178 LYS A CA 1
ATOM 1409 C C . LYS A 1 178 ? -5.080 8.523 -3.539 1.00 97.62 178 LYS A C 1
ATOM 1411 O O . LYS A 1 178 ? -4.870 7.801 -2.564 1.00 97.62 178 LYS A O 1
ATOM 1416 N N . PHE A 1 179 ? -4.230 9.476 -3.918 1.00 97.56 179 PHE A N 1
ATOM 1417 C CA . PHE A 1 179 ? -3.072 9.848 -3.110 1.00 97.56 179 PHE A CA 1
ATOM 1418 C C . PHE A 1 179 ? -3.478 10.939 -2.120 1.00 97.56 179 PHE A C 1
ATOM 1420 O O . PHE A 1 179 ? -3.893 12.037 -2.491 1.00 97.56 179 PHE A O 1
ATOM 1427 N N . ILE A 1 180 ? -3.405 10.607 -0.833 1.00 97.12 180 ILE A N 1
ATOM 1428 C CA . ILE A 1 180 ? -3.881 11.470 0.256 1.00 97.12 180 ILE A CA 1
ATOM 1429 C C . ILE A 1 180 ? -2.758 11.998 1.135 1.00 97.12 180 ILE A C 1
ATOM 1431 O O . ILE A 1 180 ? -3.019 12.819 2.007 1.00 97.12 180 ILE A O 1
ATOM 1435 N N . GLY A 1 181 ? -1.518 11.579 0.893 1.00 97.25 181 GLY A N 1
ATOM 1436 C CA . GLY A 1 181 ? -0.334 12.119 1.549 1.00 97.25 181 GLY A CA 1
ATOM 1437 C C . GLY A 1 181 ? 0.816 12.262 0.565 1.00 97.25 181 GLY A C 1
ATOM 1438 O O . GLY A 1 181 ? 1.067 11.345 -0.219 1.00 97.25 181 GLY A O 1
ATOM 1439 N N . VAL A 1 182 ? 1.508 13.394 0.627 1.00 97.56 182 VAL A N 1
ATOM 1440 C CA . VAL A 1 182 ? 2.667 13.719 -0.214 1.00 97.56 182 VAL A CA 1
ATOM 1441 C C . VAL A 1 182 ? 3.816 14.262 0.621 1.00 97.56 182 VAL A C 1
ATOM 1443 O O . VAL A 1 182 ? 3.605 14.727 1.742 1.00 97.56 182 VAL A O 1
ATOM 1446 N N . ASP A 1 183 ? 5.028 14.237 0.076 1.00 96.69 183 ASP A N 1
ATOM 1447 C CA . ASP A 1 183 ? 6.148 14.924 0.713 1.00 96.69 183 ASP A CA 1
ATOM 1448 C C . ASP A 1 183 ? 5.997 16.455 0.667 1.00 96.69 183 ASP A C 1
ATOM 1450 O O . ASP A 1 183 ? 5.105 17.010 0.027 1.00 96.69 183 ASP A O 1
ATOM 1454 N N . GLU A 1 184 ? 6.894 17.167 1.349 1.00 95.00 184 GLU A N 1
ATOM 1455 C CA . GLU A 1 184 ? 6.848 18.634 1.436 1.00 95.00 184 GLU A CA 1
ATOM 1456 C C . GLU A 1 184 ? 6.970 19.346 0.083 1.00 95.00 184 GLU A C 1
ATOM 1458 O O . GLU A 1 184 ? 6.525 20.484 -0.052 1.00 95.00 184 GLU A O 1
ATOM 1463 N N . SER A 1 185 ? 7.558 18.682 -0.915 1.00 93.62 185 SER A N 1
ATOM 1464 C CA . SER A 1 185 ? 7.667 19.213 -2.274 1.00 93.62 185 SER A CA 1
ATOM 1465 C C . SER A 1 185 ? 6.435 18.932 -3.136 1.00 93.62 185 SER A C 1
ATOM 1467 O O . SER A 1 185 ? 6.250 19.580 -4.163 1.00 93.62 185 SER A O 1
ATOM 1469 N N . GLY A 1 186 ? 5.584 17.983 -2.732 1.00 93.44 186 GLY A N 1
ATOM 1470 C CA . GLY A 1 186 ? 4.480 17.484 -3.547 1.00 93.44 186 GLY A CA 1
ATOM 1471 C C . GLY A 1 186 ? 4.930 16.623 -4.733 1.00 93.44 186 GLY A C 1
ATOM 1472 O O . GLY A 1 186 ? 4.140 16.381 -5.649 1.00 93.44 186 GLY A O 1
ATOM 1473 N N . GLU A 1 187 ? 6.190 16.184 -4.765 1.00 93.38 187 GLU A N 1
ATOM 1474 C CA . GLU A 1 187 ? 6.729 15.333 -5.834 1.00 93.38 187 GLU A CA 1
ATOM 1475 C C . GLU A 1 187 ? 6.573 13.846 -5.525 1.00 93.38 187 GLU A C 1
ATOM 1477 O O . GLU A 1 187 ? 6.379 13.047 -6.440 1.00 93.38 187 GLU A O 1
ATOM 1482 N N . ARG A 1 188 ? 6.604 13.470 -4.242 1.00 97.25 188 ARG A N 1
ATOM 1483 C CA . ARG A 1 188 ? 6.517 12.068 -3.818 1.00 97.25 188 ARG A CA 1
ATOM 1484 C C . ARG A 1 188 ? 5.157 11.765 -3.226 1.00 97.25 188 ARG A C 1
ATOM 1486 O O . ARG A 1 188 ? 4.718 12.443 -2.299 1.00 97.25 188 ARG A O 1
ATOM 1493 N N . MET A 1 189 ? 4.527 10.708 -3.726 1.00 97.88 189 MET A N 1
ATOM 1494 C CA . MET A 1 189 ? 3.264 10.202 -3.201 1.00 97.88 189 MET A CA 1
ATOM 1495 C C . MET A 1 189 ? 3.538 9.211 -2.068 1.00 97.88 189 MET A C 1
ATOM 1497 O O . MET A 1 189 ? 4.098 8.141 -2.294 1.00 97.88 189 MET A O 1
ATOM 1501 N N . GLU A 1 190 ? 3.150 9.558 -0.844 1.00 97.94 190 GLU A N 1
ATOM 1502 C CA . GLU A 1 190 ? 3.557 8.826 0.360 1.00 97.94 190 GLU A CA 1
ATOM 1503 C C . GLU A 1 190 ? 2.423 8.020 0.997 1.00 97.94 190 GLU A C 1
ATOM 1505 O O . GLU A 1 190 ? 2.692 7.078 1.744 1.00 97.94 190 GLU A O 1
ATOM 1510 N N . ILE A 1 191 ? 1.163 8.368 0.721 1.00 98.44 191 ILE A N 1
ATOM 1511 C CA . ILE A 1 191 ? -0.007 7.656 1.246 1.00 98.44 191 ILE A CA 1
ATOM 1512 C C . ILE A 1 191 ? -1.065 7.534 0.159 1.00 98.44 191 ILE A C 1
ATOM 1514 O O . ILE A 1 191 ? -1.452 8.541 -0.437 1.00 98.44 191 ILE A O 1
ATOM 1518 N N . LEU A 1 192 ? -1.584 6.322 -0.032 1.00 97.81 192 LEU A N 1
ATOM 1519 C CA . LEU A 1 192 ? -2.740 6.071 -0.885 1.00 97.81 192 LEU A CA 1
ATOM 1520 C C . LEU A 1 192 ? -3.904 5.426 -0.130 1.00 97.81 192 LEU A C 1
ATOM 1522 O O . LEU A 1 192 ? -3.716 4.669 0.826 1.00 97.81 192 LEU A O 1
ATOM 1526 N N . GLU A 1 193 ? -5.110 5.723 -0.602 1.00 98.25 193 GLU A N 1
ATOM 1527 C CA . GLU A 1 193 ? -6.365 5.097 -0.200 1.00 98.25 193 GLU A CA 1
ATOM 1528 C C . GLU A 1 193 ? -7.178 4.727 -1.443 1.00 98.25 193 GLU A C 1
ATOM 1530 O O . GLU A 1 193 ? -7.309 5.526 -2.369 1.00 98.25 193 GLU A O 1
ATOM 1535 N N . LEU A 1 194 ? -7.766 3.530 -1.458 1.00 98.06 194 LEU A N 1
ATOM 1536 C CA . LEU A 1 194 ? -8.731 3.168 -2.496 1.00 98.06 194 LEU A CA 1
ATOM 1537 C C . LEU A 1 194 ? -10.147 3.618 -2.113 1.00 98.06 194 LEU A C 1
ATOM 1539 O O . LEU A 1 194 ? -10.647 3.303 -1.025 1.00 98.06 194 LEU A O 1
ATOM 1543 N N . GLU A 1 195 ? -10.803 4.306 -3.040 1.00 96.00 195 GLU A N 1
ATOM 1544 C CA . GLU A 1 195 ? -12.216 4.676 -2.968 1.00 96.00 195 GLU A CA 1
ATOM 1545 C C . GLU A 1 195 ? -13.130 3.433 -2.901 1.00 96.00 195 GLU A C 1
ATOM 1547 O O . GLU A 1 195 ? -12.792 2.358 -3.393 1.00 96.00 195 GLU A O 1
ATOM 1552 N N . ASP A 1 196 ? -14.270 3.536 -2.210 1.00 93.88 196 ASP A N 1
ATOM 1553 C CA . ASP A 1 196 ? -15.264 2.454 -2.041 1.00 93.88 196 ASP A CA 1
ATOM 1554 C C . ASP A 1 196 ? -14.772 1.117 -1.437 1.00 93.88 196 ASP A C 1
ATOM 1556 O O . ASP A 1 196 ? -15.479 0.091 -1.465 1.00 93.88 196 ASP A O 1
ATOM 1560 N N . HIS A 1 197 ? -13.588 1.127 -0.817 1.00 98.06 197 HIS A N 1
ATOM 1561 C CA . HIS A 1 197 ? -13.015 -0.008 -0.099 1.00 98.06 197 HIS A CA 1
ATOM 1562 C C . HIS A 1 197 ? -13.033 0.209 1.431 1.00 98.06 197 HIS A C 1
ATOM 1564 O O . HIS A 1 197 ? -12.691 1.305 1.899 1.00 98.06 197 HIS A O 1
ATOM 1570 N N . PRO A 1 198 ? -13.386 -0.814 2.249 1.00 97.56 198 PRO A N 1
ATOM 1571 C CA . PRO A 1 198 ? -13.476 -0.676 3.709 1.00 97.56 198 PRO A CA 1
ATOM 1572 C C . PRO A 1 198 ? -12.163 -0.200 4.336 1.00 97.56 198 PRO A C 1
ATOM 1574 O O . PRO A 1 198 ? -12.168 0.709 5.164 1.00 97.56 198 PRO A O 1
ATOM 1577 N N . TYR A 1 199 ? -11.041 -0.779 3.905 1.00 98.56 199 TYR A N 1
ATOM 1578 C CA . TYR A 1 199 ? -9.699 -0.322 4.262 1.00 98.56 199 TYR A CA 1
ATOM 1579 C C . TYR A 1 199 ? -8.671 -0.854 3.263 1.00 98.56 199 TYR A C 1
ATOM 1581 O O . TYR A 1 199 ? -8.298 -2.014 3.330 1.00 98.56 199 TYR A O 1
ATOM 1589 N N . TYR A 1 200 ? -8.295 -0.058 2.269 1.00 98.75 200 TYR A N 1
ATOM 1590 C CA . TYR A 1 200 ? -7.171 -0.370 1.383 1.00 98.75 200 TYR A CA 1
ATOM 1591 C C . TYR A 1 200 ? -6.264 0.840 1.445 1.00 98.75 200 TYR A C 1
ATOM 1593 O O . TYR A 1 200 ? -6.487 1.837 0.758 1.00 98.75 200 TYR A O 1
ATOM 1601 N N . VAL A 1 201 ? -5.341 0.780 2.392 1.00 98.69 201 VAL A N 1
ATOM 1602 C CA . VAL A 1 201 ? -4.413 1.857 2.709 1.00 98.69 201 VAL A CA 1
ATOM 1603 C C . VAL A 1 201 ? -3.026 1.349 2.376 1.00 98.69 201 VAL A C 1
ATOM 1605 O O . VAL A 1 201 ? -2.689 0.213 2.705 1.00 98.69 201 VAL A O 1
ATOM 1608 N N . ALA A 1 202 ? -2.200 2.182 1.764 1.00 98.56 202 ALA A N 1
ATOM 1609 C CA . ALA A 1 202 ? -0.779 1.895 1.706 1.00 98.56 202 ALA A CA 1
ATOM 1610 C C . ALA A 1 202 ? 0.037 3.149 1.992 1.00 98.56 202 ALA A C 1
ATOM 1612 O O . ALA A 1 202 ? -0.362 4.257 1.634 1.00 98.56 202 ALA A O 1
ATOM 1613 N N . THR A 1 203 ? 1.168 2.958 2.661 1.00 98.38 203 THR A N 1
ATOM 1614 C CA . THR A 1 203 ? 2.073 4.022 3.092 1.00 98.38 203 THR A CA 1
ATOM 1615 C C . THR A 1 203 ? 3.478 3.722 2.604 1.00 98.38 203 THR A C 1
ATOM 1617 O O . THR A 1 203 ? 3.937 2.585 2.688 1.00 98.38 203 THR A O 1
ATOM 1620 N N . GLN A 1 204 ? 4.192 4.742 2.142 1.00 97.62 204 GLN A N 1
ATOM 1621 C CA . GLN A 1 204 ? 5.589 4.605 1.741 1.00 97.62 204 GLN A CA 1
ATOM 1622 C C . GLN A 1 204 ? 6.529 4.577 2.956 1.00 97.62 204 GLN A C 1
ATOM 1624 O O . GLN A 1 204 ? 7.603 3.978 2.924 1.00 97.62 204 GLN A O 1
ATOM 1629 N N . TYR A 1 205 ? 6.135 5.233 4.048 1.00 97.62 205 TYR A N 1
ATOM 1630 C CA . TYR A 1 205 ? 6.825 5.131 5.329 1.00 97.62 205 TYR A CA 1
ATOM 1631 C C . TYR A 1 205 ? 6.558 3.790 6.026 1.00 97.62 205 TYR A C 1
ATOM 1633 O O . TYR A 1 205 ? 5.657 3.039 5.651 1.00 97.62 205 TYR A O 1
ATOM 1641 N N . HIS A 1 206 ? 7.341 3.535 7.074 1.00 97.12 206 HIS A N 1
ATOM 1642 C CA . HIS A 1 206 ? 7.279 2.373 7.955 1.00 97.12 206 HIS A CA 1
ATOM 1643 C C . HIS A 1 206 ? 6.542 2.722 9.264 1.00 97.12 206 HIS A C 1
ATOM 1645 O O . HIS A 1 206 ? 7.181 3.172 10.228 1.00 97.12 206 HIS A O 1
ATOM 1651 N N . PRO A 1 207 ? 5.204 2.552 9.323 1.00 94.81 207 PRO A N 1
ATOM 1652 C CA . PRO A 1 207 ? 4.391 2.892 10.494 1.00 94.81 207 PRO A CA 1
ATOM 1653 C C . PRO A 1 207 ? 4.736 2.096 11.756 1.00 94.81 207 PRO A C 1
ATOM 1655 O O . PRO A 1 207 ? 4.332 2.466 12.862 1.00 94.81 207 PRO A O 1
ATOM 1658 N N . GLU A 1 208 ? 5.446 0.982 11.611 1.00 93.62 208 GLU A N 1
ATOM 1659 C CA . GLU A 1 208 ? 5.876 0.112 12.696 1.00 93.62 208 GLU A CA 1
ATOM 1660 C C . GLU A 1 208 ? 6.908 0.784 13.612 1.00 93.62 208 GLU A C 1
ATOM 1662 O O . GLU A 1 208 ? 6.868 0.573 14.824 1.00 93.62 208 GLU A O 1
ATOM 1667 N N . TYR A 1 209 ? 7.777 1.651 13.080 1.00 91.62 209 TYR A N 1
ATOM 1668 C CA . TYR A 1 209 ? 8.912 2.194 13.836 1.00 91.62 209 TYR A CA 1
ATOM 1669 C C . TYR A 1 209 ? 8.534 3.247 14.881 1.00 91.62 209 TYR A C 1
ATOM 1671 O O . TYR A 1 209 ? 9.291 3.463 15.829 1.00 91.62 209 TYR A O 1
ATOM 1679 N N . LEU A 1 210 ? 7.400 3.931 14.714 1.00 90.06 210 LEU A N 1
ATOM 1680 C CA . LEU A 1 210 ? 6.914 4.932 15.673 1.00 90.06 210 LEU A CA 1
ATOM 1681 C C . LEU A 1 210 ? 5.796 4.402 16.584 1.00 90.06 210 LEU A C 1
ATOM 1683 O O . LEU A 1 210 ? 5.336 5.123 17.473 1.00 90.06 210 LEU A O 1
ATOM 1687 N N . SER A 1 211 ? 5.388 3.144 16.399 1.00 90.62 211 SER A N 1
ATOM 1688 C CA . SER A 1 211 ? 4.359 2.491 17.208 1.00 90.62 211 SER A CA 1
ATOM 1689 C C . SER A 1 211 ? 4.818 2.313 18.658 1.00 90.62 211 SER A C 1
ATOM 1691 O O . SER A 1 211 ? 5.953 1.915 18.923 1.00 90.62 211 SER A O 1
ATOM 1693 N N . ARG A 1 212 ? 3.932 2.583 19.624 1.00 88.06 212 ARG A N 1
ATOM 1694 C CA . ARG A 1 212 ? 4.192 2.382 21.060 1.00 88.06 212 ARG A CA 1
ATOM 1695 C C . ARG A 1 212 ? 3.041 1.611 21.710 1.00 88.06 212 ARG A C 1
ATOM 1697 O O . ARG A 1 212 ? 1.907 1.752 21.253 1.00 88.06 212 ARG A O 1
ATOM 1704 N N . PRO A 1 213 ? 3.272 0.862 22.806 1.00 82.94 213 PRO A N 1
ATOM 1705 C CA . PRO A 1 213 ? 2.208 0.108 23.477 1.00 82.94 213 PRO A CA 1
ATOM 1706 C C . PRO A 1 213 ? 0.976 0.951 23.844 1.00 82.94 213 PRO A C 1
ATOM 1708 O O . PRO A 1 213 ? -0.143 0.524 23.586 1.00 82.94 213 PRO A O 1
ATOM 1711 N N . LEU A 1 214 ? 1.188 2.167 24.365 1.00 84.25 214 LEU A N 1
ATOM 1712 C CA . LEU A 1 214 ? 0.124 3.099 24.779 1.00 84.25 214 LEU A CA 1
ATOM 1713 C C . LEU A 1 214 ? -0.372 4.028 23.658 1.00 84.25 214 LEU A C 1
ATOM 1715 O O . LEU A 1 214 ? -1.295 4.808 23.858 1.00 84.25 214 LEU A O 1
ATOM 1719 N N . LYS A 1 215 ? 0.275 4.002 22.491 1.00 87.50 215 LYS A N 1
ATOM 1720 C CA . LYS A 1 215 ? -0.099 4.811 21.329 1.00 87.50 215 LYS A CA 1
ATOM 1721 C C . LYS A 1 215 ? 0.148 3.970 20.080 1.00 87.50 215 LYS A C 1
ATOM 1723 O O . LYS A 1 215 ? 1.225 4.074 19.479 1.00 87.50 215 LYS A O 1
ATOM 1728 N N . PRO A 1 216 ? -0.790 3.073 19.737 1.00 92.75 216 PRO A N 1
ATOM 1729 C CA . PRO A 1 216 ? -0.614 2.207 18.590 1.00 92.75 216 PRO A CA 1
ATOM 1730 C C . PRO A 1 216 ? -0.540 3.037 17.313 1.00 92.75 216 PRO A C 1
ATOM 1732 O O . PRO A 1 216 ? -1.213 4.057 17.174 1.00 92.75 216 PRO A O 1
ATOM 1735 N N . SER A 1 217 ? 0.276 2.575 16.374 1.00 95.31 217 SER A N 1
ATOM 1736 C CA . SER A 1 217 ? 0.396 3.215 15.071 1.00 95.31 217 SER A CA 1
ATOM 1737 C C . SER A 1 217 ? -0.964 3.262 14.339 1.00 95.31 217 SER A C 1
ATOM 1739 O O . SER A 1 217 ? -1.609 2.209 14.201 1.00 95.31 217 SER A O 1
ATOM 1741 N N . PRO A 1 218 ? -1.429 4.448 13.890 1.00 96.94 218 PRO A N 1
ATOM 1742 C CA . PRO A 1 218 ? -2.760 4.616 13.304 1.00 96.94 218 PRO A CA 1
ATOM 1743 C C . PRO A 1 218 ? -3.065 3.715 12.092 1.00 96.94 218 PRO A C 1
ATOM 1745 O O . PRO A 1 218 ? -4.152 3.131 12.085 1.00 96.94 218 PRO A O 1
ATOM 1748 N N . PRO A 1 219 ? -2.144 3.483 11.126 1.00 97.81 219 PRO A N 1
ATOM 1749 C CA . PRO A 1 219 ? -2.391 2.553 10.021 1.00 97.81 219 PRO A CA 1
ATOM 1750 C C . PRO A 1 219 ? -2.673 1.111 10.469 1.00 97.81 219 PRO A C 1
ATOM 1752 O O . PRO A 1 219 ? -3.518 0.427 9.890 1.00 97.81 219 PRO A O 1
ATOM 1755 N N . PHE A 1 220 ? -2.014 0.637 11.530 1.00 97.50 220 PHE A N 1
ATOM 1756 C CA . PHE A 1 220 ? -2.285 -0.694 12.077 1.00 97.50 220 PHE A CA 1
ATOM 1757 C C . PHE A 1 220 ? -3.604 -0.737 12.848 1.00 97.50 220 PHE A C 1
ATOM 1759 O O . PHE A 1 220 ? -4.338 -1.717 12.743 1.00 97.50 220 PHE A O 1
ATOM 1766 N N . LEU A 1 221 ? -3.931 0.308 13.615 1.00 96.69 221 LEU A N 1
ATOM 1767 C CA . LEU A 1 221 ? -5.219 0.388 14.308 1.00 96.69 221 LEU A CA 1
ATOM 1768 C C . LEU A 1 221 ? -6.386 0.382 13.310 1.00 96.69 221 LEU A C 1
ATOM 1770 O O . LEU A 1 221 ? -7.336 -0.380 13.487 1.00 96.69 221 LEU A O 1
ATOM 1774 N N . GLY A 1 222 ? -6.276 1.162 12.231 1.00 97.75 222 GLY A N 1
ATOM 1775 C CA . GLY A 1 222 ? -7.254 1.189 11.146 1.00 97.75 222 GLY A CA 1
ATOM 1776 C C . GLY A 1 222 ? -7.487 -0.186 10.524 1.00 97.75 222 GLY A C 1
ATOM 1777 O O . GLY A 1 222 ? -8.636 -0.610 10.396 1.00 97.75 222 GLY A O 1
ATOM 1778 N N . LEU A 1 223 ? -6.407 -0.920 10.227 1.00 98.44 223 LEU A N 1
ATOM 1779 C CA . LEU A 1 223 ? -6.485 -2.275 9.677 1.00 98.44 223 LEU A CA 1
ATOM 1780 C C . LEU A 1 223 ? -7.226 -3.232 10.617 1.00 98.44 223 LEU A C 1
ATOM 1782 O O . LEU A 1 223 ? -8.129 -3.946 10.182 1.00 98.44 223 LEU A O 1
ATOM 1786 N N . ILE A 1 224 ? -6.863 -3.240 11.904 1.00 97.25 224 ILE A N 1
ATOM 1787 C CA . ILE A 1 224 ? -7.492 -4.105 12.912 1.00 97.25 224 ILE A CA 1
ATOM 1788 C C . ILE A 1 224 ? -8.990 -3.809 13.000 1.00 97.25 224 ILE A C 1
ATOM 1790 O O . ILE A 1 224 ? -9.806 -4.720 12.877 1.00 97.25 224 ILE A O 1
ATOM 1794 N N . LEU A 1 225 ? -9.357 -2.534 13.161 1.00 97.12 225 LEU A N 1
ATOM 1795 C CA . LEU A 1 225 ? -10.752 -2.114 13.273 1.00 97.12 225 LEU A CA 1
ATOM 1796 C C . LEU A 1 225 ? -11.553 -2.426 12.003 1.00 97.12 225 LEU A C 1
ATOM 1798 O O . LEU A 1 225 ? -12.727 -2.780 12.100 1.00 97.12 225 LEU A O 1
ATOM 1802 N N . ALA A 1 226 ? -10.947 -2.314 10.820 1.00 97.81 226 ALA A N 1
ATOM 1803 C CA . ALA A 1 226 ? -11.592 -2.675 9.562 1.00 97.81 226 ALA A CA 1
ATOM 1804 C C . ALA A 1 226 ? -11.821 -4.185 9.444 1.00 97.81 226 ALA A C 1
ATOM 1806 O O . ALA A 1 226 ? -12.896 -4.604 9.023 1.00 97.81 226 ALA A O 1
ATOM 1807 N N . SER A 1 227 ? -10.843 -4.985 9.872 1.00 97.00 227 SER A N 1
ATOM 1808 C CA . SER A 1 227 ? -10.898 -6.453 9.831 1.00 97.00 227 SER A CA 1
ATOM 1809 C C . SER A 1 227 ? -12.029 -7.019 10.695 1.00 97.00 227 SER A C 1
ATOM 1811 O O . SER A 1 227 ? -12.614 -8.041 10.359 1.00 97.00 227 SER A O 1
ATOM 1813 N N . VAL A 1 228 ? -12.399 -6.315 11.769 1.00 95.44 228 VAL A N 1
ATOM 1814 C CA . VAL A 1 228 ? -13.520 -6.680 12.656 1.00 95.44 228 VAL A CA 1
ATOM 1815 C C . VAL A 1 228 ? -14.799 -5.866 12.405 1.00 95.44 228 VAL A C 1
ATOM 1817 O O . VAL A 1 228 ? -15.725 -5.907 13.212 1.00 95.44 228 VAL A O 1
ATOM 1820 N N . GLY A 1 229 ? -14.858 -5.076 11.325 1.00 95.38 229 GLY A N 1
ATOM 1821 C CA . GLY A 1 229 ? -16.049 -4.299 10.953 1.00 95.38 229 GLY A CA 1
ATOM 1822 C C . GLY A 1 229 ? -16.397 -3.126 11.885 1.00 95.38 229 GLY A C 1
ATOM 1823 O O . GLY A 1 229 ? -17.532 -2.654 11.878 1.00 95.38 229 GLY A O 1
ATOM 1824 N N . ARG A 1 230 ? -15.448 -2.634 12.693 1.00 95.81 230 ARG A N 1
ATOM 1825 C CA . ARG A 1 230 ? -15.653 -1.550 13.678 1.00 95.81 230 ARG A CA 1
ATOM 1826 C C . ARG A 1 230 ? -15.100 -0.190 13.249 1.00 95.81 230 ARG A C 1
ATOM 1828 O O . ARG A 1 230 ? -15.399 0.805 13.908 1.00 95.81 230 ARG A O 1
ATOM 1835 N N . LEU A 1 231 ? -14.334 -0.117 12.156 1.00 96.25 231 LEU A N 1
ATOM 1836 C CA . LEU A 1 231 ? -13.670 1.122 11.733 1.00 96.25 231 LEU A CA 1
ATOM 1837 C C . LEU A 1 231 ? -14.651 2.282 11.520 1.00 96.25 231 LEU A C 1
ATOM 1839 O O . LEU A 1 231 ? -14.449 3.351 12.084 1.00 96.25 231 LEU A O 1
ATOM 1843 N N . GLN A 1 232 ? -15.733 2.079 10.765 1.00 93.81 232 GLN A N 1
ATOM 1844 C CA . GLN A 1 232 ? -16.663 3.169 10.450 1.00 93.81 232 GLN A CA 1
ATOM 1845 C C . GLN A 1 232 ? -17.312 3.759 11.712 1.00 93.81 232 GLN A C 1
ATOM 1847 O O . GLN A 1 232 ? -17.379 4.977 11.862 1.00 93.81 232 GLN A O 1
ATOM 1852 N N . THR A 1 233 ? -17.727 2.898 12.644 1.00 94.06 233 THR A N 1
ATOM 1853 C CA . THR A 1 233 ? -18.299 3.301 13.937 1.00 94.06 233 THR A CA 1
ATOM 1854 C C . THR A 1 233 ? -17.283 4.045 14.804 1.00 94.06 233 THR A C 1
ATOM 1856 O O . THR A 1 233 ? -17.637 5.003 15.492 1.00 94.06 233 THR A O 1
ATOM 1859 N N . TYR A 1 234 ? -16.020 3.615 14.777 1.00 94.81 234 TYR A N 1
ATOM 1860 C CA . TYR A 1 234 ? -14.933 4.274 15.497 1.00 94.81 234 TYR A CA 1
ATOM 1861 C C . TYR A 1 234 ? -14.666 5.683 14.947 1.00 94.81 234 TYR A C 1
ATOM 1863 O O . TYR A 1 234 ? -14.603 6.646 15.715 1.00 94.81 234 TYR A O 1
ATOM 1871 N N . LEU A 1 235 ? -14.601 5.825 13.619 1.00 94.12 235 LEU A N 1
ATOM 1872 C CA . LEU A 1 235 ? -14.422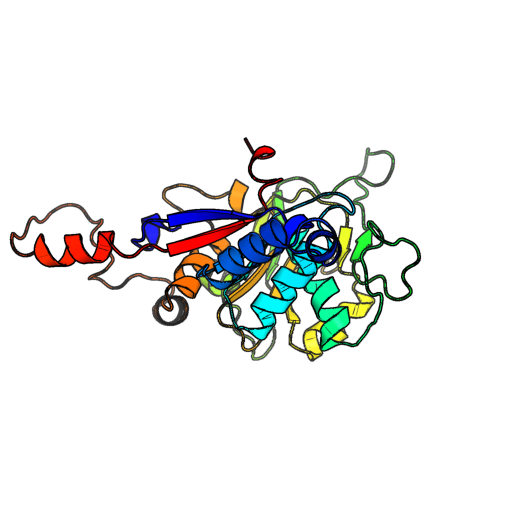 7.116 12.950 1.00 94.12 235 LEU A CA 1
ATOM 1873 C C . LEU A 1 235 ? -15.605 8.059 13.210 1.00 94.12 235 LEU A C 1
ATOM 1875 O O . LEU A 1 235 ? -15.397 9.205 13.605 1.00 94.12 235 LEU A O 1
ATOM 1879 N N . SER A 1 236 ? -16.850 7.575 13.106 1.00 92.50 236 SER A N 1
ATOM 1880 C CA . SER A 1 236 ? -18.048 8.402 13.337 1.00 92.50 236 SER A CA 1
ATOM 1881 C C . SER A 1 236 ? -18.169 8.939 14.768 1.00 92.50 236 SER A C 1
ATOM 1883 O O . SER A 1 236 ? -18.909 9.887 15.011 1.00 92.50 236 SER A O 1
ATOM 1885 N N . ARG A 1 237 ? -17.460 8.333 15.728 1.00 91.31 237 ARG A N 1
ATOM 1886 C CA . ARG A 1 237 ? -17.394 8.771 17.134 1.00 91.31 237 ARG A CA 1
ATOM 1887 C C . ARG A 1 237 ? -16.213 9.705 17.424 1.00 91.31 237 ARG A C 1
ATOM 1889 O O . ARG A 1 237 ? -15.945 9.998 18.587 1.00 91.31 237 ARG A O 1
ATOM 1896 N N . GLY A 1 238 ? -15.502 10.160 16.392 1.00 89.69 238 GLY A N 1
ATOM 1897 C CA . GLY A 1 238 ? -14.324 11.012 16.543 1.00 89.69 238 GLY A CA 1
ATOM 1898 C C . GLY A 1 238 ? -13.115 10.256 17.092 1.00 89.69 238 GLY A C 1
ATOM 1899 O O . GLY A 1 238 ? -12.399 10.794 17.933 1.00 89.69 238 GLY A O 1
ATOM 1900 N N . CYS A 1 239 ? -12.919 9.008 16.647 1.00 89.69 239 CYS A N 1
ATOM 1901 C CA . CYS A 1 239 ? -11.818 8.132 17.059 1.00 89.69 239 CYS A CA 1
ATOM 1902 C C . CYS A 1 239 ? -11.798 7.858 18.573 1.00 89.69 239 CYS A C 1
ATOM 1904 O O . CYS A 1 239 ? -10.769 7.993 19.234 1.00 89.69 239 CYS A O 1
ATOM 1906 N N . ARG A 1 240 ? -12.961 7.493 19.127 1.00 82.56 240 ARG A N 1
ATOM 1907 C CA . ARG A 1 240 ? -13.135 7.111 20.536 1.00 82.56 240 ARG A CA 1
ATOM 1908 C C . ARG A 1 240 ? -13.887 5.790 20.648 1.00 82.56 240 ARG A C 1
ATOM 1910 O O . ARG A 1 240 ? -14.870 5.562 19.936 1.00 82.56 240 ARG A O 1
ATOM 1917 N N . TYR A 1 241 ? -13.455 4.946 21.578 1.00 75.25 241 TYR A N 1
ATOM 1918 C CA . TYR A 1 241 ? -14.187 3.741 21.961 1.00 75.25 241 TYR A CA 1
ATOM 1919 C C . TYR A 1 241 ? -15.499 4.095 22.676 1.00 75.25 241 TYR A C 1
ATOM 1921 O O . TYR A 1 241 ? -15.654 5.183 23.232 1.00 75.25 241 TYR A O 1
ATOM 1929 N N . SER A 1 242 ? -16.484 3.192 22.630 1.00 66.19 242 SER A N 1
ATOM 1930 C CA . SER A 1 242 ? -17.695 3.339 23.448 1.00 66.19 242 SER A CA 1
ATOM 1931 C C . SER A 1 242 ? -17.332 3.364 24.940 1.00 66.19 242 SER A C 1
ATOM 1933 O O . SER A 1 242 ? -16.420 2.642 25.325 1.00 66.19 242 SER A O 1
ATOM 1935 N N . PRO A 1 243 ? -18.094 4.050 25.810 1.00 55.19 243 PRO A N 1
ATOM 1936 C CA . PRO A 1 243 ? -17.917 3.942 27.263 1.00 55.19 243 PRO A CA 1
ATOM 1937 C C . PRO A 1 243 ? -18.005 2.505 27.819 1.00 55.19 243 PRO A C 1
ATOM 1939 O O . PRO A 1 243 ? -17.525 2.253 28.907 1.00 55.19 243 PRO A O 1
ATOM 1942 N N . ARG A 1 244 ? -18.599 1.553 27.075 1.00 52.88 244 ARG A N 1
ATOM 1943 C CA . ARG A 1 244 ? -18.627 0.099 27.387 1.00 52.88 244 ARG A CA 1
ATOM 1944 C C . ARG A 1 244 ? -17.478 -0.713 26.761 1.00 52.88 244 ARG A C 1
ATOM 1946 O O . ARG A 1 244 ? -17.497 -1.947 26.744 1.00 52.88 244 ARG A O 1
ATOM 1953 N N . GLU A 1 245 ? -16.566 -0.024 26.094 1.00 52.00 245 GLU A N 1
ATOM 1954 C CA . GLU A 1 245 ? -15.384 -0.564 25.415 1.00 52.00 245 GLU A CA 1
ATOM 1955 C C . GLU A 1 245 ? -14.091 0.031 26.001 1.00 52.00 245 GLU A C 1
ATOM 1957 O O . GLU A 1 245 ? -13.015 -0.467 25.693 1.00 52.00 245 GLU A O 1
ATOM 1962 N N . SER A 1 246 ? -14.192 1.070 26.841 1.00 42.06 246 SER A N 1
ATOM 1963 C CA . SER A 1 246 ? -13.080 1.786 27.470 1.00 42.06 246 SER A CA 1
ATOM 1964 C C . SER A 1 246 ? -12.747 1.297 28.883 1.00 42.06 246 SER A C 1
ATOM 1966 O O . SER A 1 246 ? -12.135 2.055 29.628 1.00 42.06 246 SER A O 1
ATOM 1968 N N . ASP A 1 247 ? -13.123 0.072 29.268 1.00 41.12 247 ASP A N 1
ATOM 1969 C CA . ASP A 1 247 ? -12.917 -0.478 30.625 1.00 41.12 247 ASP A CA 1
ATOM 1970 C C . ASP A 1 247 ? -11.440 -0.851 30.908 1.00 41.12 247 ASP A C 1
ATOM 1972 O O . ASP A 1 247 ? -11.114 -1.929 31.399 1.00 41.12 247 ASP A O 1
ATOM 1976 N N . TYR A 1 248 ? -10.533 0.066 30.571 1.00 46.53 248 TYR A N 1
ATOM 1977 C CA . TYR A 1 248 ? -9.167 0.166 31.075 1.00 46.53 248 TYR A CA 1
ATOM 1978 C C . TYR A 1 248 ? -8.979 1.417 31.949 1.00 46.53 248 TYR A C 1
ATOM 1980 O O . TYR A 1 248 ? -7.839 1.778 32.234 1.00 46.53 248 TYR A O 1
ATOM 1988 N N . ASP A 1 249 ? -10.063 2.068 32.385 1.00 36.94 249 ASP A N 1
ATOM 1989 C CA . ASP A 1 249 ? -9.990 2.985 33.522 1.00 36.94 249 ASP A CA 1
ATOM 1990 C C . ASP A 1 249 ? -10.149 2.175 34.813 1.00 36.94 249 ASP A C 1
ATOM 1992 O O . ASP A 1 249 ? -11.146 1.488 35.040 1.00 36.94 249 ASP A O 1
ATOM 1996 N N . SER A 1 250 ? -9.085 2.192 35.611 1.00 47.31 250 SER A N 1
ATOM 1997 C CA . SER A 1 250 ? -9.009 1.591 36.933 1.00 47.31 250 SER A CA 1
ATOM 1998 C C . SER A 1 250 ? -10.078 2.161 37.860 1.00 47.31 250 SER A C 1
ATOM 2000 O O . SER A 1 250 ? -10.358 3.355 37.818 1.00 47.31 250 SER A O 1
ATOM 2002 N N . ASP A 1 251 ? -10.544 1.299 38.762 1.00 38.03 251 ASP A N 1
ATOM 2003 C CA . ASP A 1 251 ? -11.434 1.572 39.894 1.00 38.03 251 ASP A CA 1
ATOM 2004 C C . ASP A 1 251 ? -12.924 1.500 39.549 1.00 38.03 251 ASP A C 1
ATOM 2006 O O . ASP A 1 251 ? -13.554 2.510 39.300 1.00 38.03 251 ASP A O 1
ATOM 2010 N N . TYR A 1 252 ? -13.483 0.284 39.536 1.00 33.59 252 TYR A N 1
ATOM 2011 C CA . TYR A 1 252 ? -14.714 -0.123 40.241 1.00 33.59 252 TYR A CA 1
ATOM 2012 C C . TYR A 1 252 ? -15.015 -1.589 39.875 1.00 33.59 252 TYR A C 1
ATOM 2014 O O . TYR A 1 252 ? -15.346 -1.912 38.737 1.00 33.59 252 TYR A O 1
ATOM 2022 N N . ILE A 1 253 ? -14.862 -2.501 40.841 1.00 35.47 253 ILE A N 1
ATOM 2023 C CA . ILE A 1 253 ? -15.235 -3.915 40.690 1.00 35.47 253 ILE A CA 1
ATOM 2024 C C . ILE A 1 253 ? -16.751 -4.011 40.874 1.00 35.47 253 ILE A C 1
ATOM 2026 O O . ILE A 1 253 ? -17.236 -3.851 41.993 1.00 35.47 253 ILE A O 1
ATOM 2030 N N . ASP A 1 254 ? -17.475 -4.286 39.790 1.00 34.66 254 ASP A N 1
ATOM 2031 C CA . ASP A 1 254 ? -18.863 -4.747 39.835 1.00 34.66 254 ASP A CA 1
ATOM 2032 C C . ASP A 1 254 ? -18.920 -6.219 39.396 1.00 34.66 254 ASP A C 1
ATOM 2034 O O . ASP A 1 254 ? -18.359 -6.609 38.366 1.00 34.66 254 ASP A O 1
ATOM 2038 N N . SER A 1 255 ? -19.543 -7.058 40.221 1.00 34.41 255 SER A N 1
ATOM 2039 C CA . SER A 1 255 ? -19.439 -8.526 40.201 1.00 34.41 255 SER A CA 1
ATOM 2040 C C . SER A 1 255 ? -20.192 -9.219 39.059 1.00 34.41 255 SER A C 1
ATOM 2042 O O . SER A 1 255 ? -20.145 -10.442 38.956 1.00 34.41 255 SER A O 1
ATOM 2044 N N . ASP A 1 256 ? -20.828 -8.465 38.163 1.00 36.44 256 ASP A N 1
ATOM 2045 C CA . ASP A 1 256 ? -21.599 -9.010 37.036 1.00 36.44 256 ASP A CA 1
ATOM 2046 C C . ASP A 1 256 ? -20.796 -9.086 35.711 1.00 36.44 256 ASP A C 1
ATOM 2048 O O . ASP A 1 256 ? -21.303 -9.541 34.680 1.00 36.44 256 ASP A O 1
ATOM 2052 N N . MET A 1 257 ? -19.513 -8.690 35.718 1.00 40.38 257 MET A N 1
ATOM 2053 C CA . MET A 1 257 ? -18.636 -8.585 34.533 1.00 40.38 257 MET A CA 1
ATOM 2054 C C . MET A 1 257 ? -17.937 -9.881 34.071 1.00 40.38 257 MET A C 1
ATOM 2056 O O . MET A 1 257 ? -17.356 -9.903 32.980 1.00 40.38 257 MET A O 1
ATOM 2060 N N . GLU A 1 258 ? -17.977 -10.985 34.820 1.00 33.75 258 GLU A N 1
ATOM 2061 C CA . GLU A 1 258 ? -17.229 -12.199 34.432 1.00 33.75 258 GLU A CA 1
ATOM 2062 C C . GLU A 1 258 ? -17.813 -12.920 33.200 1.00 33.75 258 GLU A C 1
ATOM 2064 O O . GLU A 1 258 ? -17.082 -13.574 32.453 1.00 33.75 258 GLU A O 1
ATOM 2069 N N . SER A 1 259 ? -19.109 -12.756 32.909 1.00 30.45 259 SER A N 1
ATOM 2070 C CA . SER A 1 259 ? -19.775 -13.511 31.833 1.00 30.45 259 SER A CA 1
ATOM 2071 C C . SER A 1 259 ? -19.539 -12.946 30.421 1.00 30.45 259 SER A C 1
ATOM 2073 O O . SER A 1 259 ? -19.378 -13.713 29.470 1.00 30.45 259 SER A O 1
ATOM 2075 N N . ASN A 1 260 ? -19.442 -11.619 30.267 1.00 33.75 260 ASN A N 1
ATOM 2076 C CA . ASN A 1 260 ? -19.259 -10.960 28.962 1.00 33.75 260 ASN A CA 1
ATOM 2077 C C . ASN A 1 260 ? -17.785 -10.778 28.563 1.00 33.75 260 ASN A C 1
ATOM 2079 O O . ASN A 1 260 ? -17.451 -10.782 27.374 1.00 33.75 260 ASN A O 1
ATOM 2083 N N . THR A 1 261 ? -16.885 -10.658 29.540 1.00 36.56 261 THR A N 1
ATOM 2084 C CA . THR A 1 261 ? -15.437 -10.519 29.306 1.00 36.56 261 THR A CA 1
ATOM 2085 C C . THR A 1 261 ? -14.842 -11.821 28.763 1.00 36.56 261 THR A C 1
ATOM 2087 O O . THR A 1 261 ? -14.017 -11.808 27.846 1.00 36.56 261 THR A O 1
ATOM 2090 N N . SER A 1 262 ? -15.355 -12.959 29.243 1.00 33.19 262 SER A N 1
ATOM 2091 C CA . SER A 1 262 ? -14.958 -14.293 28.790 1.00 33.19 262 SER A CA 1
ATOM 2092 C C . SER A 1 262 ? -15.353 -14.565 27.328 1.00 33.19 262 SER A C 1
ATOM 2094 O O . SER A 1 262 ? -14.602 -15.208 26.605 1.00 33.19 262 SER A O 1
ATOM 2096 N N . GLN A 1 263 ? -16.464 -14.001 26.827 1.00 34.28 263 GLN A N 1
ATOM 2097 C CA . GLN A 1 263 ? -16.826 -14.089 25.402 1.00 34.28 263 GLN A CA 1
ATOM 2098 C C . GLN A 1 263 ? -15.984 -13.169 24.500 1.00 34.28 263 GLN A C 1
ATOM 2100 O O . GLN A 1 263 ? -15.609 -13.579 23.402 1.00 34.28 263 GLN A O 1
ATOM 2105 N N . ARG A 1 264 ? -15.622 -11.951 24.928 1.00 39.19 264 ARG A N 1
ATOM 2106 C CA . ARG A 1 264 ? -14.839 -11.006 24.095 1.00 39.19 264 ARG A CA 1
ATOM 2107 C C . ARG A 1 264 ? -13.389 -11.447 23.871 1.00 39.19 264 ARG A C 1
ATOM 2109 O O . ARG A 1 264 ? -12.893 -11.345 22.749 1.00 39.19 264 ARG A O 1
ATOM 2116 N N . LEU A 1 265 ? -12.763 -12.053 24.883 1.00 38.53 265 LEU A N 1
ATOM 2117 C CA . LEU A 1 265 ? -11.429 -12.665 24.787 1.00 38.53 265 LEU A CA 1
ATOM 2118 C C . LEU A 1 265 ? -11.366 -13.898 23.856 1.00 38.53 265 LEU A C 1
ATOM 2120 O O . LEU A 1 265 ? -10.278 -14.423 23.616 1.00 38.53 265 LEU A O 1
ATOM 2124 N N . THR A 1 266 ? -12.495 -14.357 23.294 1.00 35.88 266 THR A N 1
ATOM 2125 C CA . THR A 1 266 ? -12.538 -15.537 22.404 1.00 35.88 266 THR A CA 1
ATOM 2126 C C . THR A 1 266 ? -12.566 -15.219 20.911 1.00 35.88 266 THR A C 1
ATOM 2128 O O . THR A 1 266 ? -12.358 -16.125 20.099 1.00 35.88 266 THR A O 1
ATOM 2131 N N . SER A 1 267 ? -12.765 -13.956 20.519 1.00 40.12 267 SER A N 1
ATOM 2132 C CA . SER A 1 267 ? -12.748 -13.581 19.101 1.00 40.12 267 SER A CA 1
ATOM 2133 C C . SER A 1 267 ? -11.305 -13.493 18.585 1.00 40.12 267 SER A C 1
ATOM 2135 O O . SER A 1 267 ? -10.518 -12.641 18.997 1.00 40.12 267 SER A O 1
ATOM 2137 N N . LYS A 1 268 ? -10.929 -14.445 17.723 1.00 51.41 268 LYS A N 1
ATOM 2138 C CA . LYS A 1 268 ? -9.605 -14.512 17.092 1.00 51.41 268 LYS A CA 1
ATOM 2139 C C . LYS A 1 268 ? -9.630 -13.676 15.822 1.00 51.41 268 LYS A C 1
ATOM 2141 O O . LYS A 1 268 ? -10.471 -13.925 14.968 1.00 51.41 268 LYS A O 1
ATOM 2146 N N . LEU A 1 269 ? -8.699 -12.736 15.710 1.00 52.50 269 LEU A N 1
ATOM 2147 C CA . LEU A 1 269 ? -8.459 -11.981 14.487 1.00 52.50 269 LEU A CA 1
ATOM 2148 C C . LEU A 1 269 ? -7.240 -12.568 13.777 1.0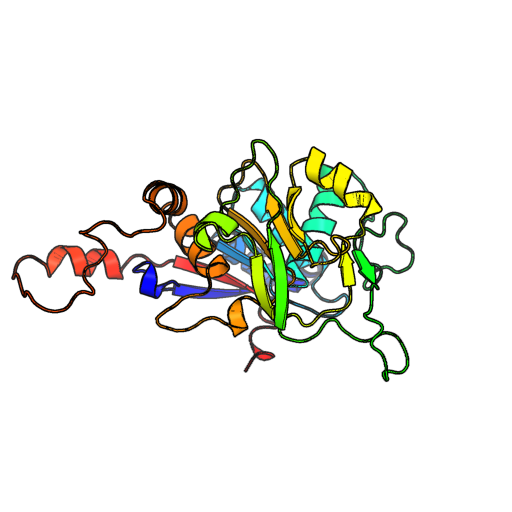0 52.50 269 LEU A C 1
ATOM 2150 O O . LEU A 1 269 ? -6.160 -12.596 14.372 1.00 52.50 269 LEU A O 1
ATOM 2154 N N . GLU A 1 270 ? -7.391 -13.021 12.535 1.00 65.12 270 GLU A N 1
ATOM 2155 C CA . GLU A 1 270 ? -6.266 -13.523 11.743 1.00 65.12 270 GLU A CA 1
ATOM 2156 C C . GLU A 1 270 ? -5.746 -12.436 10.795 1.00 65.12 270 GLU A C 1
ATOM 2158 O O . GLU A 1 270 ? -6.395 -12.103 9.806 1.00 65.12 270 GLU A O 1
ATOM 2163 N N . LEU A 1 271 ? -4.564 -11.879 11.089 1.00 58.69 271 LEU A N 1
ATOM 2164 C CA . LEU A 1 271 ? -3.845 -11.016 10.146 1.00 58.69 271 LEU A CA 1
ATOM 2165 C C . LEU A 1 271 ? -2.766 -11.803 9.419 1.00 58.69 271 LEU A C 1
ATOM 2167 O O . LEU A 1 271 ? -2.039 -12.596 10.022 1.00 58.69 271 LEU A O 1
ATOM 2171 N N . PHE A 1 272 ? -2.624 -11.514 8.134 1.00 70.50 272 PHE A N 1
ATOM 2172 C CA . PHE A 1 272 ? -1.531 -12.017 7.321 1.00 70.50 272 PHE A CA 1
ATOM 2173 C C . PHE A 1 272 ? -0.382 -11.000 7.229 1.00 70.50 272 PHE A C 1
ATOM 2175 O O . PHE A 1 272 ? -0.633 -9.805 7.078 1.00 70.50 272 PHE A O 1
ATOM 2182 N N . ILE A 1 273 ? 0.861 -11.487 7.292 1.00 64.44 273 ILE A N 1
ATOM 2183 C CA . ILE A 1 273 ? 2.090 -10.729 7.018 1.00 64.44 273 ILE A CA 1
ATOM 2184 C C . ILE A 1 273 ? 2.999 -11.578 6.117 1.00 64.44 273 ILE A C 1
ATOM 2186 O O . ILE A 1 273 ? 3.198 -12.762 6.390 1.00 64.44 273 ILE A O 1
ATOM 2190 N N . ASP A 1 274 ? 3.589 -10.995 5.070 1.00 53.94 274 ASP A N 1
ATOM 2191 C CA . ASP A 1 274 ? 4.622 -11.692 4.286 1.00 53.94 274 ASP A CA 1
ATOM 2192 C C . ASP A 1 274 ? 5.850 -12.016 5.160 1.00 53.94 274 ASP A C 1
ATOM 2194 O O . ASP A 1 274 ? 6.407 -11.154 5.845 1.00 53.94 274 ASP A O 1
ATOM 2198 N N . LYS A 1 275 ? 6.259 -13.286 5.154 1.00 48.91 275 LYS A N 1
ATOM 2199 C CA . LYS A 1 275 ? 7.174 -13.887 6.138 1.00 48.91 275 LYS A CA 1
ATOM 2200 C C . LYS A 1 275 ? 8.597 -13.325 6.101 1.00 48.91 275 LYS A C 1
ATOM 2202 O O . LYS A 1 275 ? 9.258 -13.281 7.133 1.00 48.91 275 LYS A O 1
ATOM 2207 N N . LYS A 1 276 ? 9.090 -12.906 4.930 1.00 50.12 276 LYS A N 1
ATOM 2208 C CA . LYS A 1 276 ? 10.538 -12.718 4.719 1.00 50.12 276 LYS A CA 1
ATOM 2209 C C . LYS A 1 276 ? 11.113 -11.384 5.215 1.00 50.12 276 LYS A C 1
ATOM 2211 O O . LYS A 1 276 ? 12.330 -11.244 5.253 1.00 50.12 276 LYS A O 1
ATOM 2216 N N . GLU A 1 277 ? 10.272 -10.430 5.617 1.00 48.41 277 GLU A N 1
ATOM 2217 C CA . GLU A 1 277 ? 10.729 -9.135 6.156 1.00 48.41 277 GLU A CA 1
ATOM 2218 C C . GLU A 1 277 ? 10.388 -8.903 7.632 1.00 48.41 277 GLU A C 1
ATOM 2220 O O . GLU A 1 277 ? 10.997 -8.043 8.258 1.00 48.41 277 GLU A O 1
ATOM 2225 N N . ALA A 1 278 ? 9.504 -9.702 8.240 1.00 41.81 278 ALA A N 1
ATOM 2226 C CA . ALA A 1 278 ? 9.273 -9.623 9.687 1.00 41.81 278 ALA A CA 1
ATOM 2227 C C . ALA A 1 278 ? 10.544 -9.967 10.500 1.00 41.81 278 ALA A C 1
ATOM 2229 O O . ALA A 1 278 ? 10.729 -9.475 11.612 1.00 41.81 278 ALA A O 1
ATOM 2230 N N . GLU A 1 279 ? 11.438 -10.777 9.923 1.00 36.19 279 GLU A N 1
ATOM 2231 C CA . GLU A 1 279 ? 12.704 -11.212 10.530 1.00 36.19 279 GLU A CA 1
ATOM 2232 C C . GLU A 1 279 ? 13.875 -10.234 10.298 1.00 36.19 279 GLU A C 1
ATOM 2234 O O . GLU A 1 279 ? 14.898 -10.353 10.963 1.00 36.19 279 GLU A O 1
ATOM 2239 N N . SER A 1 280 ? 13.759 -9.250 9.393 1.00 35.28 280 SER A N 1
ATOM 2240 C CA . SER A 1 280 ? 14.813 -8.240 9.156 1.00 35.28 280 SER A CA 1
ATOM 2241 C C . SER A 1 280 ? 14.629 -6.959 9.981 1.00 35.28 280 SER A C 1
ATOM 2243 O O . SER A 1 280 ? 15.472 -6.061 9.933 1.00 35.28 280 SER A O 1
ATOM 2245 N N . THR A 1 281 ? 13.536 -6.880 10.747 1.00 34.19 281 THR A N 1
ATOM 2246 C CA . THR A 1 281 ? 13.172 -5.754 11.621 1.00 34.19 281 THR A CA 1
ATOM 2247 C C . THR A 1 281 ? 13.444 -5.985 13.115 1.00 34.19 281 THR A C 1
ATOM 2249 O O . THR A 1 281 ? 13.042 -5.147 13.923 1.00 34.19 281 THR A O 1
ATOM 2252 N N . SER A 1 282 ? 14.110 -7.085 13.493 1.00 28.38 282 SER A N 1
ATOM 2253 C CA . SER A 1 282 ? 14.564 -7.352 14.872 1.00 28.38 282 SER A CA 1
ATOM 2254 C C . SER A 1 282 ? 16.012 -6.943 15.106 1.00 28.38 282 SER A C 1
ATOM 2256 O O . SER A 1 282 ? 16.860 -7.392 14.302 1.00 28.38 282 SER A O 1
#

Secondary structure (DSSP, 8-state):
-HHHHT-EEEEEEE-GGGGSHHHHHH-HHHHHHHHHHHHH-SEEEE----SSTTHHHHHHHHHHHHHHT--EEEETHHHHHHHHHHHHHTS--TT-EETTT-TT-S-EEEEE--B--TT-SSPBPEEEEEEEEEP--TT---HHHHHTTT-SEEEEEEEE-EEE-GGGHHHHHHTTEEEEEEETTS-SEEEEEETT-SSEEEESS-TTTT-BTTB--HHHHHHHHHHTT-HHHHHHTTS---TTT-TTS-----TTTHHHHHHHTT-EEEEEEEHHHHTS--

Organism: NCBI:txid1464854

Radius of gyration: 19.62 Å; chains: 1; bounding box: 50×47×62 Å